Protein AF-M7NAQ9-F1 (afdb_monomer_lite)

Radius of gyration: 18.7 Å; chains: 1; bounding box: 42×36×53 Å

Foldseek 3Di:
DFVLVVLLVVLCVLCVVLLVVVPFDQDPVQQWRWHADPFAIKIWHWDWDDGQQKIWIKIKTFAAGLQLLVLLVVLDDDDCPDPSNPDTLWIAIPCLVVVRRPDIQMDRDDVSSVVVSVVVSVCCVPPVVVVRVQPSDLVSSLCQLVVCLLDDRSRDDDNLSSLSSNLSSCLVVVPPCSVVSLVSSLVSCVVVVPDPSSSVSSVVSVVVSVPDDDD

Structure (mmCIF, N/CA/C/O backbone):
data_AF-M7NAQ9-F1
#
_entry.id   AF-M7NAQ9-F1
#
loop_
_atom_site.group_PDB
_atom_site.id
_atom_site.type_symbol
_atom_site.label_atom_id
_atom_site.label_alt_id
_atom_site.label_comp_id
_atom_site.label_asym_id
_atom_site.label_entity_id
_atom_site.label_seq_id
_atom_site.pdbx_PDB_ins_code
_atom_site.Cartn_x
_atom_site.Cartn_y
_atom_site.Cartn_z
_atom_site.occupancy
_atom_site.B_iso_or_equiv
_atom_site.auth_seq_id
_atom_site.auth_comp_id
_atom_site.auth_asym_id
_atom_site.auth_atom_id
_atom_site.pdbx_PDB_model_num
ATOM 1 N N . MET A 1 1 ? -3.178 14.625 30.929 1.00 50.16 1 MET A N 1
ATOM 2 C CA . MET A 1 1 ? -2.911 13.413 30.118 1.00 50.16 1 MET A CA 1
ATOM 3 C C . MET A 1 1 ? -3.651 13.590 28.792 1.00 50.16 1 MET A C 1
ATOM 5 O O . MET A 1 1 ? -4.755 14.106 28.831 1.00 50.16 1 MET A O 1
ATOM 9 N N . ASN A 1 2 ? -3.027 13.338 27.637 1.00 63.28 2 ASN A N 1
ATOM 10 C CA . ASN A 1 2 ? -3.534 13.795 26.330 1.00 63.28 2 ASN A CA 1
ATOM 11 C C . ASN A 1 2 ? -4.748 12.945 25.888 1.00 63.28 2 ASN A C 1
ATOM 13 O O . ASN A 1 2 ? -4.545 11.783 25.557 1.00 63.28 2 ASN A O 1
ATOM 17 N N . GLU A 1 3 ? -5.973 13.483 25.915 1.00 59.59 3 GLU A N 1
ATOM 18 C CA . GLU A 1 3 ? -7.244 12.775 25.611 1.00 59.59 3 GLU A CA 1
ATOM 19 C C . GLU A 1 3 ? -7.217 12.016 24.274 1.00 59.59 3 GLU A C 1
ATOM 21 O O . GLU A 1 3 ? -7.699 10.890 24.198 1.00 59.59 3 GLU A O 1
ATOM 26 N N . ILE A 1 4 ? -6.512 12.547 23.270 1.00 64.25 4 ILE A N 1
ATOM 27 C CA . ILE A 1 4 ? -6.277 11.877 21.979 1.00 64.25 4 ILE A CA 1
ATOM 28 C C . ILE A 1 4 ? -5.626 10.496 22.160 1.00 64.25 4 ILE A C 1
ATOM 30 O O . ILE A 1 4 ? -5.968 9.543 21.471 1.00 64.25 4 ILE A O 1
ATOM 34 N N . ARG A 1 5 ? -4.702 10.350 23.120 1.00 73.25 5 ARG A N 1
ATOM 35 C CA . ARG A 1 5 ? -4.062 9.055 23.412 1.00 73.25 5 ARG A CA 1
ATOM 36 C C . ARG A 1 5 ? -5.008 8.077 24.105 1.00 73.25 5 ARG A C 1
ATOM 38 O O . ARG A 1 5 ? -4.775 6.878 24.019 1.00 73.25 5 ARG A O 1
ATOM 45 N N . ILE A 1 6 ? -6.027 8.571 24.810 1.00 74.50 6 ILE A N 1
ATOM 46 C CA . ILE A 1 6 ? -7.024 7.729 25.482 1.00 74.50 6 ILE A CA 1
ATOM 47 C C . ILE A 1 6 ? -7.992 7.170 24.439 1.00 74.50 6 ILE A C 1
ATOM 49 O O . ILE A 1 6 ? -8.165 5.958 24.389 1.00 74.50 6 ILE A O 1
ATOM 53 N N . GLN A 1 7 ? -8.524 8.018 23.557 1.00 79.00 7 GLN A N 1
ATOM 54 C CA . GLN A 1 7 ? -9.414 7.587 22.471 1.00 79.00 7 GLN A CA 1
ATOM 55 C C . GLN A 1 7 ? -8.694 6.719 21.435 1.00 79.00 7 GLN A C 1
ATOM 57 O O . GLN A 1 7 ? -9.229 5.702 21.002 1.00 79.00 7 GLN A O 1
ATOM 62 N N . GLU A 1 8 ? -7.439 7.038 21.102 1.00 86.56 8 GLU A N 1
ATOM 63 C CA . GLU A 1 8 ? -6.611 6.157 20.273 1.00 86.56 8 GLU A CA 1
ATOM 64 C C . GLU A 1 8 ? -6.436 4.784 20.936 1.00 86.56 8 GLU A C 1
ATOM 66 O O . GLU A 1 8 ? -6.600 3.760 20.279 1.00 86.56 8 GLU A O 1
ATOM 71 N N . LYS A 1 9 ? -6.161 4.736 22.244 1.00 88.81 9 LYS A N 1
ATOM 72 C CA . LYS A 1 9 ? -6.066 3.467 22.970 1.00 88.81 9 LYS A CA 1
ATOM 73 C C . LYS A 1 9 ? -7.396 2.702 22.949 1.00 88.81 9 LYS A C 1
ATOM 75 O O . LYS A 1 9 ? -7.383 1.522 22.625 1.00 88.81 9 LYS A O 1
ATOM 80 N N . GLN A 1 10 ? -8.519 3.367 23.229 1.00 90.25 10 GLN A N 1
ATOM 81 C CA . GLN A 1 10 ? -9.859 2.766 23.180 1.00 90.25 10 GLN A CA 1
ATOM 82 C C . GLN A 1 10 ? -10.160 2.161 21.799 1.00 90.25 10 GLN A C 1
ATOM 84 O O . GLN A 1 10 ? -10.648 1.038 21.725 1.00 90.25 10 GLN A O 1
ATOM 89 N N . LEU A 1 11 ? -9.808 2.859 20.712 1.00 93.12 11 LEU A N 1
ATOM 90 C CA . LEU A 1 11 ? -9.936 2.357 19.341 1.00 93.12 11 LEU A CA 1
ATOM 91 C C . LEU A 1 11 ? -9.160 1.046 19.138 1.00 93.12 11 LEU A C 1
ATOM 93 O O . LEU A 1 11 ? -9.700 0.076 18.608 1.00 93.12 11 LEU A O 1
ATOM 97 N N . TYR A 1 12 ? -7.888 1.010 19.546 1.00 94.31 12 TYR A N 1
ATOM 98 C CA . TYR A 1 12 ? -7.060 -0.190 19.407 1.00 94.31 12 TYR A CA 1
ATOM 99 C C . TYR A 1 12 ? -7.550 -1.339 20.289 1.00 94.31 12 TYR A C 1
ATOM 101 O O . TYR A 1 12 ? -7.617 -2.467 19.805 1.00 94.31 12 TYR A O 1
ATOM 109 N N . ASP A 1 13 ? -7.909 -1.057 21.542 1.00 94.31 13 ASP A N 1
ATOM 110 C CA . ASP A 1 13 ? -8.415 -2.052 22.490 1.00 94.31 13 ASP A CA 1
ATOM 111 C C . ASP A 1 13 ? -9.726 -2.675 21.980 1.00 94.31 13 ASP A C 1
ATOM 113 O O . ASP A 1 13 ? -9.900 -3.889 22.073 1.00 94.31 13 ASP A O 1
ATOM 117 N N . HIS A 1 14 ? -10.610 -1.871 21.377 1.00 95.94 14 HIS A N 1
ATOM 118 C CA . HIS A 1 14 ? -11.874 -2.344 20.810 1.00 95.94 14 HIS A CA 1
ATOM 119 C C . HIS A 1 14 ? -11.670 -3.242 19.589 1.00 95.94 14 HIS A C 1
ATOM 121 O O . HIS A 1 14 ? -12.306 -4.280 19.479 1.00 95.94 14 HIS A O 1
ATOM 127 N N . LEU A 1 15 ? -10.769 -2.868 18.677 1.00 96.94 15 LEU A N 1
ATOM 128 C CA . LEU A 1 15 ? -10.558 -3.606 17.427 1.00 96.94 15 LEU A CA 1
ATOM 129 C C . LEU A 1 15 ? -9.645 -4.833 17.594 1.00 96.94 15 LEU A C 1
ATOM 131 O O . LEU A 1 15 ? -9.624 -5.719 16.735 1.00 96.94 15 LEU A O 1
ATOM 135 N N . LEU A 1 16 ? -8.867 -4.901 18.678 1.00 97.12 16 LEU A N 1
ATOM 136 C CA . LEU A 1 16 ? -7.899 -5.970 18.920 1.00 97.12 16 LEU A CA 1
ATOM 137 C C . LEU A 1 16 ? -8.502 -7.387 18.872 1.00 97.12 16 LEU A C 1
ATOM 139 O O . LEU A 1 16 ? -7.863 -8.234 18.239 1.00 97.12 16 LEU A O 1
ATOM 143 N N . PRO A 1 17 ? -9.672 -7.686 19.474 1.00 97.94 17 PRO A N 1
ATOM 144 C CA . PRO A 1 17 ? -10.279 -9.013 19.409 1.00 97.94 17 PRO A CA 1
ATOM 145 C C . PRO A 1 17 ? -10.522 -9.476 17.969 1.00 97.94 17 PRO A C 1
ATOM 147 O O . PRO A 1 17 ? -10.033 -10.542 17.596 1.00 97.94 17 PRO A O 1
ATOM 150 N N . LEU A 1 18 ? -11.152 -8.637 17.135 1.00 98.00 18 LEU A N 1
ATOM 151 C CA . LEU A 1 18 ? -11.404 -8.944 15.724 1.00 98.00 18 LEU A CA 1
ATOM 152 C C . LEU A 1 18 ? -10.098 -9.239 14.979 1.00 98.00 18 LEU A C 1
ATOM 154 O O . LEU A 1 18 ? -9.951 -10.259 14.307 1.00 98.00 18 LEU A O 1
ATOM 158 N N . PHE A 1 19 ? -9.114 -8.345 15.081 1.00 97.94 19 PHE A N 1
ATOM 159 C CA . PHE A 1 19 ? -7.847 -8.531 14.375 1.00 97.94 19 PHE A CA 1
ATOM 160 C C . PHE A 1 19 ? -7.097 -9.782 14.853 1.00 97.94 19 PHE A C 1
ATOM 162 O O . PHE A 1 19 ? -6.522 -10.496 14.025 1.00 97.94 19 PHE A O 1
ATOM 169 N N . SER A 1 20 ? -7.146 -10.077 16.153 1.00 97.50 20 SER A N 1
ATOM 170 C CA . SER A 1 20 ? -6.517 -11.259 16.749 1.00 97.50 20 SER A CA 1
ATOM 171 C C . SER A 1 20 ? -7.169 -12.555 16.273 1.00 97.50 20 SER A C 1
ATOM 173 O O . SER A 1 20 ? -6.451 -13.487 15.912 1.00 97.50 20 SER A O 1
ATOM 175 N N . GLU A 1 21 ? -8.502 -12.598 16.177 1.00 97.69 21 GLU A N 1
ATOM 176 C CA . GLU A 1 21 ? -9.251 -13.734 15.619 1.00 97.69 21 GLU A CA 1
ATOM 177 C C . GLU A 1 21 ? -8.818 -14.043 14.176 1.00 97.69 21 GLU A C 1
ATOM 179 O O . GLU A 1 21 ? -8.640 -15.198 13.788 1.00 97.69 21 GLU A O 1
ATOM 184 N N . HIS A 1 22 ? -8.515 -13.004 13.395 1.00 97.25 22 HIS A N 1
ATOM 185 C CA . HIS A 1 22 ? -7.987 -13.139 12.036 1.00 97.25 22 HIS A CA 1
ATOM 186 C C . HIS A 1 22 ? -6.454 -13.312 11.964 1.00 97.25 22 HIS A C 1
ATOM 188 O O . HIS A 1 22 ? -5.874 -13.327 10.866 1.00 97.25 22 HIS A O 1
ATOM 194 N N . GLY A 1 23 ? -5.771 -13.484 13.099 1.00 96.88 23 GLY A N 1
ATOM 195 C CA . GLY A 1 23 ? -4.335 -13.761 13.195 1.00 96.88 23 GLY A CA 1
ATOM 196 C C . GLY A 1 23 ? -3.425 -12.549 12.975 1.00 96.88 23 GLY A C 1
ATOM 197 O O . GLY A 1 23 ? -2.281 -12.716 12.547 1.00 96.88 23 GLY A O 1
ATOM 198 N N . TYR A 1 24 ? -3.925 -11.334 13.197 1.00 97.69 24 TYR A N 1
ATOM 199 C CA . TYR A 1 24 ? -3.122 -10.112 13.223 1.00 97.69 24 TYR A CA 1
ATOM 200 C C . TYR A 1 24 ? -2.711 -9.791 14.660 1.00 97.69 24 TYR A C 1
ATOM 202 O O . TYR A 1 24 ? -3.513 -9.883 15.581 1.00 97.69 24 TYR A O 1
ATOM 210 N N . ALA A 1 25 ? -1.470 -9.348 14.839 1.00 97.31 25 ALA A N 1
ATOM 211 C CA . ALA A 1 25 ? -0.955 -8.866 16.114 1.00 97.31 25 ALA A CA 1
ATOM 212 C C . ALA A 1 25 ? -0.793 -7.344 16.080 1.00 97.31 25 ALA A C 1
ATOM 214 O O . ALA A 1 25 ? -0.295 -6.788 15.095 1.00 97.31 25 ALA A O 1
ATOM 215 N N . LEU A 1 26 ? -1.166 -6.667 17.166 1.00 96.06 26 LEU A N 1
ATOM 216 C CA . LEU A 1 26 ? -0.915 -5.237 17.321 1.00 96.06 26 LEU A CA 1
ATOM 217 C C . LEU A 1 26 ? 0.593 -4.964 17.432 1.00 96.06 26 LEU A C 1
ATOM 219 O O . LEU A 1 26 ? 1.308 -5.622 18.183 1.00 96.06 26 LEU A O 1
ATOM 223 N N . GLN A 1 27 ? 1.068 -3.974 16.682 1.00 93.88 27 GLN A N 1
ATOM 224 C CA . GLN A 1 27 ? 2.428 -3.446 16.688 1.00 93.88 27 GLN A CA 1
ATOM 225 C C . GLN A 1 27 ? 2.387 -2.016 17.249 1.00 93.88 27 GLN A C 1
ATOM 227 O O . GLN A 1 27 ? 2.146 -1.073 16.489 1.00 93.88 27 GLN A O 1
ATOM 232 N N . PRO A 1 28 ? 2.603 -1.814 18.564 1.00 87.06 28 PRO A N 1
ATOM 233 C CA . PRO A 1 28 ? 2.379 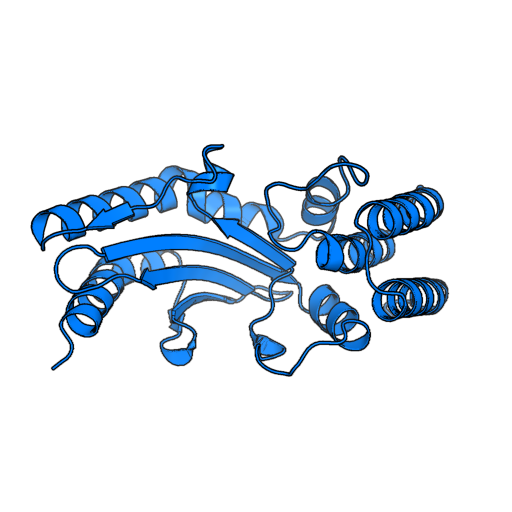-0.516 19.206 1.00 87.06 28 PRO A CA 1
ATOM 234 C C . PRO A 1 28 ? 3.250 0.612 18.641 1.00 87.06 28 PRO A C 1
ATOM 236 O O . PRO A 1 28 ? 2.782 1.734 18.471 1.00 87.06 28 PRO A O 1
ATOM 239 N N . HIS A 1 29 ? 4.506 0.313 18.296 1.00 86.06 29 HIS A N 1
ATOM 240 C CA . HIS A 1 29 ? 5.452 1.310 17.784 1.00 86.06 29 HIS A CA 1
ATOM 241 C C . HIS A 1 29 ? 5.062 1.865 16.413 1.00 86.06 29 HIS A C 1
ATOM 243 O O . HIS A 1 29 ? 5.298 3.037 16.131 1.00 86.06 29 HIS A O 1
ATOM 249 N N . THR A 1 30 ? 4.465 1.027 15.566 1.00 86.62 30 THR A N 1
ATOM 250 C CA . THR A 1 30 ? 4.093 1.385 14.191 1.00 86.62 30 THR A CA 1
ATOM 251 C C . THR A 1 30 ? 2.601 1.637 14.037 1.00 86.62 30 THR A C 1
ATOM 253 O O . THR A 1 30 ? 2.177 2.035 12.953 1.00 86.62 30 THR A O 1
ATOM 256 N N . LYS A 1 31 ? 1.826 1.447 15.117 1.00 90.62 31 LYS A N 1
ATOM 257 C CA . LYS A 1 31 ? 0.373 1.641 15.168 1.00 90.62 31 LYS A CA 1
ATOM 258 C C . LYS A 1 31 ? -0.357 0.783 14.127 1.00 90.62 31 LYS A C 1
ATOM 260 O O . LYS A 1 31 ? -1.214 1.246 13.384 1.00 90.62 31 LYS A O 1
ATOM 265 N N . GLN A 1 32 ? 0.044 -0.483 14.013 1.00 94.12 32 GLN A N 1
ATOM 266 C CA . GLN A 1 32 ? -0.463 -1.396 12.986 1.00 94.12 32 GLN A CA 1
ATOM 267 C C . GLN A 1 32 ? -0.957 -2.701 13.588 1.00 94.12 32 GLN A C 1
ATOM 269 O O . GLN A 1 32 ? -0.257 -3.315 14.383 1.00 94.12 32 GLN A O 1
ATOM 274 N N . PHE A 1 33 ? -2.091 -3.201 13.112 1.00 97.38 33 PHE A N 1
ATOM 275 C CA . PHE A 1 33 ? -2.385 -4.627 13.192 1.00 97.38 33 PHE A CA 1
ATOM 276 C C . PHE A 1 33 ? -1.655 -5.320 12.050 1.00 97.38 33 PHE A C 1
ATOM 278 O O . PHE A 1 33 ? -1.936 -5.035 10.886 1.00 97.38 33 PHE A O 1
ATOM 285 N N . ARG A 1 34 ? -0.703 -6.206 12.354 1.00 96.38 34 ARG A N 1
ATOM 286 C CA . ARG A 1 34 ? 0.172 -6.848 11.365 1.00 96.38 34 ARG A CA 1
ATOM 287 C C . ARG A 1 34 ? 0.035 -8.365 11.407 1.00 96.38 34 ARG A C 1
ATOM 289 O O . ARG A 1 34 ? 0.085 -8.971 12.472 1.00 96.38 34 ARG A O 1
ATOM 296 N N . LYS A 1 35 ? -0.065 -8.978 10.231 1.00 96.38 35 LYS A N 1
ATOM 297 C CA . LYS A 1 35 ? -0.011 -10.429 10.032 1.00 96.38 35 LYS A CA 1
ATOM 298 C C . LYS A 1 35 ? 1.144 -10.758 9.100 1.00 96.38 35 LYS A C 1
ATOM 300 O O . LYS A 1 35 ? 1.204 -10.247 7.978 1.00 96.38 35 LYS A O 1
ATOM 305 N N . GLN A 1 36 ? 2.065 -11.592 9.573 1.00 94.75 36 GLN A N 1
ATOM 306 C CA . GLN A 1 36 ? 3.188 -12.051 8.762 1.00 94.75 36 GLN A CA 1
ATOM 307 C C . GLN A 1 36 ? 2.700 -12.954 7.628 1.00 94.75 36 GLN A C 1
ATOM 309 O O . GLN A 1 36 ? 1.680 -13.638 7.731 1.00 94.75 36 GLN A O 1
ATOM 314 N N . SER A 1 37 ? 3.433 -12.939 6.525 1.00 90.94 37 SER A N 1
ATOM 315 C CA . SER A 1 37 ? 3.211 -13.797 5.368 1.00 90.94 37 SER A CA 1
ATOM 316 C C . SER A 1 37 ? 4.546 -14.375 4.906 1.00 90.94 37 SER A C 1
ATOM 318 O O . SER A 1 37 ? 5.604 -13.934 5.339 1.00 90.94 37 SER A O 1
ATOM 320 N N . ARG A 1 38 ? 4.515 -15.345 3.989 1.00 89.06 38 ARG A N 1
ATOM 321 C CA . ARG A 1 38 ? 5.741 -15.980 3.484 1.00 89.06 38 ARG A CA 1
ATOM 322 C C . ARG A 1 38 ? 6.727 -14.996 2.832 1.00 89.06 38 ARG A C 1
ATOM 324 O O . ARG A 1 38 ? 7.919 -15.260 2.848 1.00 89.06 38 ARG A O 1
ATOM 331 N N . ASN A 1 39 ? 6.231 -13.903 2.248 1.00 89.56 39 ASN A N 1
ATOM 332 C CA . ASN A 1 39 ? 7.022 -12.986 1.419 1.00 89.56 39 ASN A CA 1
ATOM 333 C C . ASN A 1 39 ? 6.957 -11.527 1.917 1.00 89.56 39 ASN A C 1
ATOM 335 O O . ASN A 1 39 ? 7.071 -10.609 1.105 1.00 89.56 39 ASN A O 1
ATOM 339 N N . GLY A 1 40 ? 6.679 -11.309 3.204 1.00 93.69 40 GLY A N 1
ATOM 340 C CA . GLY A 1 40 ? 6.493 -9.983 3.802 1.00 93.69 40 GLY A CA 1
ATOM 341 C C . GLY A 1 40 ? 5.351 -9.982 4.803 1.00 93.69 40 GLY A C 1
ATOM 342 O O . GLY A 1 40 ? 5.124 -10.970 5.497 1.00 93.69 40 GLY A O 1
ATOM 343 N N . PHE A 1 41 ? 4.550 -8.921 4.844 1.00 95.19 41 PHE A N 1
ATOM 344 C CA . PHE A 1 41 ? 3.421 -8.833 5.772 1.00 95.19 41 PHE A CA 1
ATOM 345 C C . PHE A 1 41 ? 2.201 -8.138 5.174 1.00 95.19 41 PHE A C 1
ATOM 347 O O . PHE A 1 41 ? 2.257 -7.461 4.147 1.00 95.19 41 PHE A O 1
ATOM 354 N N . ARG A 1 42 ? 1.082 -8.273 5.878 1.00 95.62 42 ARG A N 1
ATOM 355 C CA . ARG A 1 42 ? -0.149 -7.509 5.676 1.00 95.62 42 ARG A CA 1
ATOM 356 C C . ARG A 1 42 ? -0.399 -6.676 6.915 1.00 95.62 42 ARG A C 1
ATOM 358 O O . ARG A 1 42 ? -0.153 -7.157 8.022 1.00 95.62 42 ARG A O 1
ATOM 365 N N . ALA A 1 43 ? -0.881 -5.455 6.742 1.00 96.06 43 ALA A N 1
ATOM 366 C CA . ALA A 1 43 ? -1.164 -4.596 7.875 1.00 96.06 43 ALA A CA 1
ATOM 367 C C . ALA A 1 43 ? -2.375 -3.692 7.658 1.00 96.06 43 ALA A C 1
ATOM 369 O O . ALA A 1 43 ? -2.595 -3.183 6.556 1.00 96.06 43 ALA A O 1
ATOM 370 N N . ALA A 1 44 ? -3.112 -3.464 8.741 1.00 96.81 44 ALA A N 1
ATOM 371 C CA . ALA A 1 44 ? -4.065 -2.375 8.878 1.00 96.81 44 ALA A CA 1
ATOM 372 C C . ALA A 1 44 ? -3.454 -1.307 9.795 1.00 96.81 44 ALA A C 1
ATOM 374 O O . ALA A 1 44 ? -3.071 -1.603 10.926 1.00 96.81 44 ALA A O 1
ATOM 375 N N . LEU A 1 45 ? -3.330 -0.084 9.286 1.00 94.44 45 LEU A N 1
ATOM 376 C CA . LEU A 1 45 ? -2.865 1.095 10.014 1.00 94.44 45 LEU A CA 1
ATOM 377 C C . LEU A 1 45 ? -4.074 1.969 10.338 1.00 94.44 45 LEU A C 1
ATOM 379 O O . LEU A 1 45 ? -4.826 2.316 9.427 1.00 94.44 45 LEU A O 1
ATOM 383 N N . LEU A 1 46 ? -4.214 2.357 11.603 1.00 92.88 46 LEU A N 1
ATOM 384 C CA . LEU A 1 46 ? -5.191 3.350 12.039 1.00 92.88 46 LEU A CA 1
ATOM 385 C C . LEU A 1 46 ? -4.442 4.620 12.434 1.00 92.88 46 LEU A C 1
ATOM 387 O O . LEU A 1 46 ? -3.677 4.639 13.398 1.00 92.88 46 LEU A O 1
ATOM 391 N N . SER A 1 47 ? -4.636 5.678 11.653 1.00 90.19 47 SER A N 1
ATOM 392 C CA . SER A 1 47 ? -4.071 6.993 11.954 1.00 90.19 47 SER A CA 1
ATOM 393 C C . SER A 1 47 ? -5.135 7.856 12.610 1.00 90.19 47 SER A C 1
ATOM 395 O O . SER A 1 47 ? -6.148 8.148 11.980 1.00 90.19 47 SER A O 1
ATOM 397 N N . VAL A 1 48 ? -4.887 8.280 13.848 1.00 91.06 48 VAL A N 1
ATOM 398 C CA . VAL A 1 48 ? -5.719 9.260 14.553 1.00 91.06 48 VAL A CA 1
ATOM 399 C C . VAL A 1 48 ? -5.043 10.627 14.474 1.00 91.06 48 VAL A C 1
ATOM 401 O O . VAL A 1 48 ? -3.849 10.764 14.750 1.00 91.06 48 VAL A O 1
ATOM 404 N N . SER A 1 49 ? -5.796 11.640 14.063 1.00 90.44 49 SER A N 1
ATOM 405 C CA . SER A 1 49 ? -5.351 13.036 13.968 1.00 90.44 49 SER A CA 1
ATOM 406 C C . SER A 1 49 ? -6.480 13.977 14.383 1.00 90.44 49 SER A C 1
ATOM 408 O O . SER A 1 49 ? -7.623 13.543 14.445 1.00 90.44 49 SER A O 1
ATOM 410 N N . GLY A 1 50 ? -6.180 15.244 14.658 1.00 88.31 50 GLY A N 1
ATOM 411 C CA . GLY A 1 50 ? -7.172 16.230 15.102 1.00 88.31 50 GLY A CA 1
ATOM 412 C C . GLY A 1 50 ? -6.870 16.762 16.498 1.00 88.31 50 GLY A C 1
ATOM 413 O O . GLY A 1 50 ? -5.717 16.724 16.942 1.00 88.31 50 GLY A O 1
ATOM 414 N N . ASP A 1 51 ? -7.900 17.270 17.165 1.00 84.12 51 ASP A N 1
ATOM 415 C CA . ASP A 1 51 ? -7.813 17.849 18.502 1.00 84.12 51 ASP A CA 1
ATOM 416 C C . ASP A 1 51 ? -8.795 17.178 19.484 1.00 84.12 51 ASP A C 1
ATOM 418 O O . ASP A 1 51 ? -9.119 15.997 19.352 1.00 84.12 51 ASP A O 1
ATOM 422 N N . ARG A 1 52 ? -9.172 17.888 20.552 1.00 75.62 52 ARG A N 1
ATOM 423 C CA . ARG A 1 52 ? -10.081 17.377 21.588 1.00 75.62 52 ARG A CA 1
ATOM 424 C C . ARG A 1 52 ? -11.552 17.431 21.183 1.00 75.62 52 ARG A C 1
ATOM 426 O O . ARG A 1 52 ? -12.340 16.681 21.740 1.00 75.62 52 ARG A O 1
ATOM 433 N N . GLN A 1 53 ? -11.919 18.342 20.290 1.00 83.50 53 GLN A N 1
ATOM 434 C CA . GLN A 1 53 ? -13.300 18.539 19.857 1.00 83.50 53 GLN A CA 1
ATOM 435 C C . GLN A 1 53 ? -13.621 17.670 18.651 1.00 83.50 53 GLN A C 1
ATOM 437 O O . GLN A 1 53 ? -14.734 17.165 18.535 1.00 83.50 53 GLN A O 1
ATOM 442 N N . GLU A 1 54 ? -12.648 17.494 17.758 1.00 89.06 54 GLU A N 1
ATOM 443 C CA . GLU A 1 54 ? -12.840 16.716 16.546 1.00 89.06 54 GLU A CA 1
ATOM 444 C C . GLU A 1 54 ? -11.588 15.913 16.194 1.00 89.06 54 GLU A C 1
ATOM 446 O O . GLU A 1 54 ? -10.494 16.447 15.983 1.00 89.06 54 GLU A O 1
ATOM 451 N N . GLN A 1 55 ? -11.772 14.600 16.094 1.00 90.94 55 GLN A N 1
ATOM 452 C CA . GLN A 1 55 ? -10.759 13.664 15.642 1.00 90.94 55 GLN A CA 1
ATOM 453 C C . GLN A 1 55 ? -11.137 13.066 14.304 1.00 90.94 55 GLN A C 1
ATOM 455 O O . GLN A 1 55 ? -12.295 12.810 13.992 1.00 90.94 55 GLN A O 1
ATOM 460 N N . THR A 1 56 ? -10.111 12.806 13.512 1.00 92.75 56 THR A N 1
ATOM 461 C CA . THR A 1 56 ? -10.194 12.118 12.238 1.00 92.75 56 THR A CA 1
ATOM 462 C C . THR A 1 56 ? -9.429 10.806 12.332 1.00 92.75 56 THR A C 1
ATOM 464 O O . THR A 1 56 ? -8.227 10.808 12.624 1.00 92.75 56 THR A O 1
ATOM 467 N N . ILE A 1 57 ? -10.113 9.703 12.031 1.00 93.69 57 ILE A N 1
ATOM 468 C CA . ILE A 1 57 ? -9.544 8.357 11.965 1.00 93.69 57 ILE A CA 1
ATOM 469 C C . ILE A 1 57 ? -9.460 7.928 10.493 1.00 93.69 57 ILE A C 1
ATOM 471 O O . ILE A 1 57 ? -10.457 7.932 9.763 1.00 93.69 57 ILE A O 1
ATOM 475 N N . ASP A 1 58 ? -8.260 7.549 10.050 1.00 92.88 58 ASP A N 1
ATOM 476 C CA . ASP A 1 58 ? -8.002 6.969 8.726 1.00 92.88 58 ASP A CA 1
ATOM 477 C C . ASP A 1 58 ? -7.557 5.509 8.877 1.00 92.88 58 ASP A C 1
ATOM 479 O O . ASP A 1 58 ? -6.530 5.219 9.496 1.00 92.88 58 ASP A O 1
ATOM 483 N N . LEU A 1 59 ? -8.341 4.596 8.298 1.00 95.00 59 LEU A N 1
ATOM 484 C CA . LEU A 1 59 ? -7.978 3.194 8.136 1.00 95.00 59 LEU A CA 1
ATOM 485 C C . LEU A 1 59 ? -7.267 3.008 6.796 1.00 95.00 59 LEU A C 1
ATOM 487 O O . LEU A 1 59 ? -7.864 3.188 5.734 1.00 95.00 59 LEU A O 1
ATOM 491 N N . SER A 1 60 ? -6.027 2.535 6.835 1.00 94.75 60 SER A N 1
ATOM 492 C CA . SER A 1 60 ? -5.257 2.177 5.648 1.00 94.75 60 SER A CA 1
ATOM 493 C C . SER A 1 60 ? -4.876 0.701 5.653 1.00 94.75 60 SER A C 1
ATOM 495 O O . SER A 1 60 ? -4.284 0.198 6.604 1.00 94.75 60 SER A O 1
ATOM 497 N N . LEU A 1 61 ? -5.186 0.008 4.556 1.00 95.44 61 LEU A N 1
ATOM 498 C CA . LEU A 1 61 ? -4.812 -1.387 4.342 1.00 95.44 61 LEU A CA 1
ATOM 499 C C . LEU A 1 61 ? -3.563 -1.457 3.476 1.00 95.44 61 LEU A C 1
ATOM 501 O O . LEU A 1 61 ? -3.470 -0.799 2.434 1.00 95.44 61 LEU A O 1
ATOM 505 N N . SER A 1 62 ? -2.606 -2.274 3.896 1.00 94.44 62 SER A N 1
ATOM 506 C CA . SER A 1 62 ? -1.301 -2.351 3.260 1.00 94.44 62 SER A CA 1
ATOM 507 C C . SER A 1 62 ? -0.764 -3.770 3.161 1.00 94.44 62 SER A C 1
ATOM 509 O O . SER A 1 62 ? -1.047 -4.639 3.987 1.00 94.44 62 SER A O 1
ATOM 511 N N . ILE A 1 63 ? 0.020 -3.994 2.111 1.00 94.50 63 ILE A N 1
ATOM 512 C CA . ILE A 1 63 ? 0.688 -5.259 1.818 1.00 94.50 63 ILE A CA 1
ATOM 513 C C . ILE A 1 63 ? 2.140 -4.943 1.499 1.00 94.50 63 ILE A C 1
ATOM 515 O O . ILE A 1 63 ? 2.425 -4.054 0.692 1.00 94.50 63 ILE A O 1
ATOM 519 N N . ARG A 1 64 ? 3.053 -5.694 2.100 1.00 94.25 64 ARG A N 1
ATOM 520 C CA . ARG A 1 64 ? 4.480 -5.659 1.815 1.00 94.25 64 ARG A CA 1
ATOM 521 C C . ARG A 1 64 ? 4.900 -6.944 1.119 1.00 94.25 64 ARG A C 1
ATOM 523 O O . ARG A 1 64 ? 4.572 -8.031 1.583 1.00 94.25 64 ARG A O 1
ATOM 530 N N . MET A 1 65 ? 5.664 -6.779 0.044 1.00 94.69 65 MET A N 1
ATOM 531 C CA . MET A 1 65 ? 6.477 -7.827 -0.558 1.00 94.69 65 MET A CA 1
ATOM 532 C C . MET A 1 65 ? 7.946 -7.498 -0.303 1.00 94.69 65 MET A C 1
ATOM 534 O O . MET A 1 65 ? 8.445 -6.520 -0.860 1.00 94.69 65 MET A O 1
ATOM 538 N N . ASP A 1 66 ? 8.629 -8.298 0.515 1.00 93.69 66 ASP A N 1
ATOM 539 C CA . ASP A 1 66 ? 9.991 -8.005 0.987 1.00 93.69 66 ASP A CA 1
ATOM 540 C C . ASP A 1 66 ? 10.954 -7.783 -0.174 1.00 93.69 66 ASP A C 1
ATOM 542 O O . ASP A 1 66 ? 11.531 -6.706 -0.292 1.00 93.69 66 ASP A O 1
ATOM 546 N N . VAL A 1 67 ? 10.997 -8.725 -1.121 1.00 93.12 67 VAL A N 1
ATOM 547 C CA . VAL A 1 67 ? 11.850 -8.628 -2.317 1.00 93.12 67 VAL A CA 1
ATOM 548 C C . VAL A 1 67 ? 11.597 -7.353 -3.130 1.00 93.12 67 VAL A C 1
ATOM 550 O O . VAL A 1 67 ? 12.511 -6.804 -3.739 1.00 93.12 67 VAL A O 1
ATOM 553 N N . VAL A 1 68 ? 10.358 -6.849 -3.152 1.00 94.69 68 VAL A N 1
ATOM 554 C CA . VAL A 1 68 ? 10.039 -5.610 -3.871 1.00 94.69 68 VAL A CA 1
ATOM 555 C C . VAL A 1 68 ? 10.555 -4.414 -3.086 1.00 94.69 68 VAL A C 1
ATOM 557 O O . VAL A 1 68 ? 11.224 -3.560 -3.660 1.00 94.69 68 VAL A O 1
ATOM 560 N N . GLU A 1 69 ? 10.256 -4.341 -1.791 1.00 93.56 69 GLU A N 1
ATOM 561 C CA . GLU A 1 69 ? 10.641 -3.199 -0.963 1.00 93.56 69 GLU A CA 1
ATOM 562 C C . GLU A 1 69 ? 12.156 -3.091 -0.767 1.00 93.56 69 GLU A C 1
ATOM 564 O O . GLU A 1 69 ? 12.691 -1.986 -0.846 1.00 93.56 69 GLU A O 1
ATOM 569 N N . GLU A 1 70 ? 12.859 -4.211 -0.605 1.00 92.50 70 GLU A N 1
ATOM 570 C CA . GLU A 1 70 ? 14.323 -4.262 -0.506 1.00 92.50 70 GLU A CA 1
ATOM 571 C C . GLU A 1 70 ? 15.008 -3.768 -1.784 1.00 92.50 70 GLU A C 1
ATOM 573 O O . GLU A 1 70 ? 15.984 -3.015 -1.728 1.00 92.50 70 GLU A O 1
ATOM 578 N N . LEU A 1 71 ? 14.479 -4.144 -2.953 1.00 94.00 71 LEU A N 1
ATOM 579 C CA . LEU A 1 71 ? 14.976 -3.642 -4.231 1.00 94.00 71 LEU A CA 1
ATOM 580 C C . LEU A 1 71 ? 14.662 -2.157 -4.400 1.00 94.00 71 LEU A C 1
ATOM 582 O O . LEU A 1 71 ? 15.535 -1.390 -4.787 1.00 94.00 71 LEU A O 1
ATOM 586 N N . VAL A 1 72 ? 13.437 -1.723 -4.096 1.00 92.88 72 VAL A N 1
ATOM 587 C CA . VAL A 1 72 ? 13.029 -0.313 -4.213 1.00 92.88 72 VAL A CA 1
ATOM 588 C C . VAL A 1 72 ? 13.893 0.593 -3.337 1.00 92.88 72 VAL A C 1
ATOM 590 O O . VAL A 1 72 ? 14.313 1.659 -3.795 1.00 92.88 72 VAL A O 1
ATOM 593 N N . TYR A 1 73 ? 14.168 0.176 -2.100 1.00 90.19 73 TYR A N 1
ATOM 594 C CA . TYR A 1 73 ? 14.896 0.969 -1.111 1.00 90.19 73 TYR A CA 1
ATOM 595 C C . TYR A 1 73 ? 16.298 1.375 -1.590 1.00 90.19 73 TYR A C 1
ATOM 597 O O . TYR A 1 73 ? 16.734 2.492 -1.330 1.00 90.19 73 TYR A O 1
ATOM 605 N N . GLN A 1 74 ? 16.964 0.532 -2.385 1.00 90.62 74 GLN A N 1
ATOM 606 C CA . GLN A 1 74 ? 18.294 0.817 -2.942 1.00 90.62 74 GLN A CA 1
ATOM 607 C C . GLN A 1 74 ? 18.309 1.970 -3.961 1.00 90.62 74 GLN A C 1
ATOM 609 O O . GLN A 1 74 ? 19.365 2.545 -4.227 1.00 90.62 74 GLN A O 1
ATOM 614 N N . PHE A 1 75 ? 17.159 2.315 -4.551 1.00 92.31 75 PHE A N 1
ATOM 615 C CA . PHE A 1 75 ? 17.072 3.323 -5.615 1.00 92.31 75 PHE A CA 1
ATOM 616 C C . PHE A 1 75 ? 16.225 4.546 -5.245 1.00 92.31 75 PHE A C 1
ATOM 618 O O . PHE A 1 75 ? 16.300 5.568 -5.935 1.00 92.31 75 PHE A O 1
ATOM 625 N N . LEU A 1 76 ? 15.431 4.491 -4.175 1.00 86.69 76 LEU A N 1
ATOM 626 C CA . LEU A 1 76 ? 14.725 5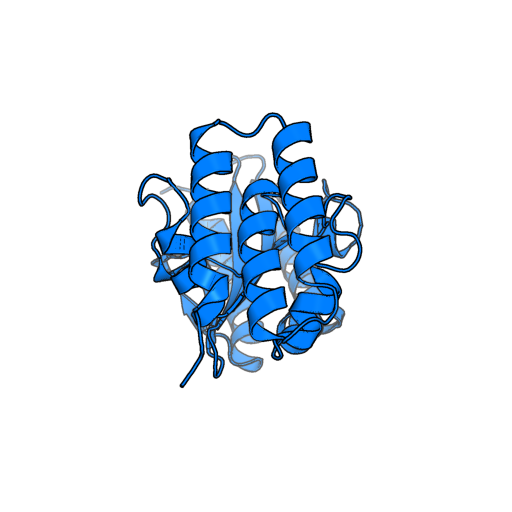.670 -3.681 1.00 86.69 76 LEU A CA 1
ATOM 627 C C . LEU A 1 76 ? 15.662 6.536 -2.835 1.00 86.69 76 LEU A C 1
ATOM 629 O O . LEU A 1 76 ? 16.184 6.112 -1.812 1.00 86.69 76 LEU A O 1
ATOM 633 N N . SER A 1 77 ? 15.847 7.788 -3.251 1.00 68.44 77 SER A N 1
ATOM 634 C CA . SER A 1 77 ? 16.522 8.798 -2.436 1.00 68.44 77 SER A CA 1
ATOM 635 C C . SER A 1 77 ? 15.499 9.423 -1.492 1.00 68.44 77 SER A C 1
ATOM 637 O O . SER A 1 77 ? 14.693 10.247 -1.917 1.00 68.44 77 SER A O 1
ATOM 639 N N . GLY A 1 78 ? 15.505 9.023 -0.225 1.00 59.22 78 GLY A N 1
ATOM 640 C CA . GLY A 1 78 ? 14.666 9.621 0.808 1.00 59.22 78 GLY A CA 1
ATOM 641 C C . GLY A 1 78 ? 15.369 9.598 2.163 1.00 59.22 78 GLY A C 1
ATOM 642 O O . GLY A 1 78 ? 16.185 8.707 2.401 1.00 59.22 78 GLY A O 1
ATOM 643 N N . PRO A 1 79 ? 15.093 10.567 3.054 1.00 49.28 79 PRO A N 1
ATOM 644 C CA . PRO A 1 79 ? 15.570 10.482 4.425 1.00 49.28 79 PRO A CA 1
ATOM 645 C C . PRO A 1 79 ? 15.020 9.198 5.078 1.00 49.28 79 PRO A C 1
ATOM 647 O O . PRO A 1 79 ? 13.889 8.813 4.767 1.00 49.28 79 PRO A O 1
ATOM 650 N N . PRO A 1 80 ? 15.749 8.573 6.020 1.00 52.53 80 PRO A N 1
ATOM 651 C CA . PRO A 1 80 ? 15.375 7.317 6.693 1.00 52.53 80 PRO A CA 1
ATOM 652 C C . PRO A 1 80 ? 14.128 7.421 7.599 1.00 52.53 80 PRO A C 1
ATOM 654 O O . PRO A 1 80 ? 13.930 6.603 8.490 1.00 52.53 80 PRO A O 1
ATOM 657 N N . ARG A 1 81 ? 13.266 8.430 7.393 1.00 46.91 81 ARG A N 1
ATOM 658 C CA . ARG A 1 81 ? 12.070 8.723 8.200 1.00 46.91 81 ARG A CA 1
ATOM 659 C C . ARG A 1 81 ? 11.064 7.573 8.249 1.00 46.91 81 ARG A C 1
ATOM 661 O O . ARG A 1 81 ? 10.261 7.536 9.171 1.00 46.91 81 ARG A O 1
ATOM 668 N N . PHE A 1 82 ? 11.120 6.650 7.293 1.00 53.72 82 PHE A N 1
ATOM 669 C CA . PHE A 1 82 ? 10.447 5.362 7.387 1.00 53.72 82 PHE A CA 1
ATOM 670 C C . PHE A 1 82 ? 11.509 4.277 7.450 1.00 53.72 82 PHE A C 1
ATOM 672 O O . PHE A 1 82 ? 12.384 4.219 6.582 1.00 53.72 82 PHE A O 1
ATOM 679 N N . SER A 1 83 ? 11.428 3.429 8.476 1.00 63.38 83 SER A N 1
ATOM 680 C CA . SER A 1 83 ? 12.290 2.261 8.562 1.00 63.38 83 SER A CA 1
ATOM 681 C C . SER A 1 83 ? 12.064 1.413 7.304 1.00 63.38 83 SER A C 1
ATOM 683 O O . SER A 1 83 ? 10.929 1.234 6.849 1.00 63.38 83 SER A O 1
ATOM 685 N N . MET A 1 84 ? 13.140 0.872 6.728 1.00 73.38 84 MET A N 1
ATOM 686 C CA . MET A 1 84 ? 13.035 -0.100 5.634 1.00 73.38 84 MET A CA 1
ATOM 687 C C . MET A 1 84 ? 12.091 -1.250 6.006 1.00 73.38 84 MET A C 1
ATOM 689 O O . MET A 1 84 ? 11.499 -1.845 5.117 1.00 73.38 84 MET A O 1
ATOM 693 N N . GLN A 1 85 ? 11.930 -1.548 7.298 1.00 76.62 85 GLN A N 1
ATOM 694 C CA . GLN A 1 85 ? 11.099 -2.626 7.834 1.00 76.62 85 GLN A CA 1
ATOM 695 C C . GLN A 1 85 ? 9.592 -2.325 7.774 1.00 76.62 85 GLN A C 1
ATOM 697 O O . GLN A 1 85 ? 8.798 -3.260 7.784 1.00 76.62 85 GLN A O 1
ATOM 702 N N . ASP A 1 86 ? 9.186 -1.057 7.652 1.00 82.69 86 ASP A N 1
ATOM 703 C CA . ASP A 1 86 ? 7.772 -0.649 7.653 1.00 82.69 86 ASP A CA 1
ATOM 704 C C . ASP A 1 86 ? 7.260 -0.178 6.288 1.00 82.69 86 ASP A C 1
ATOM 706 O O . ASP A 1 86 ? 6.078 0.138 6.137 1.00 82.69 86 ASP A O 1
ATOM 710 N N . SER A 1 87 ? 8.123 -0.136 5.269 1.00 87.75 87 SER A N 1
ATOM 711 C CA . SER A 1 87 ? 7.691 0.178 3.909 1.00 87.75 87 SER A CA 1
ATOM 712 C C . SER A 1 87 ? 6.731 -0.882 3.357 1.00 87.75 87 SER A C 1
ATOM 714 O O . SER A 1 87 ? 6.788 -2.066 3.700 1.00 87.75 87 SER A O 1
ATOM 716 N N . THR A 1 88 ? 5.816 -0.447 2.493 1.00 91.44 88 THR A N 1
ATOM 717 C CA . THR A 1 88 ? 4.746 -1.287 1.947 1.00 91.44 88 THR A CA 1
ATOM 718 C C . THR A 1 88 ? 4.684 -1.164 0.431 1.00 91.44 88 THR A C 1
ATOM 720 O O . THR A 1 88 ? 4.915 -0.100 -0.150 1.00 91.44 88 THR A O 1
ATOM 723 N N . THR A 1 89 ? 4.357 -2.279 -0.213 1.00 93.56 89 THR A N 1
ATOM 724 C CA . THR A 1 89 ? 4.262 -2.404 -1.670 1.00 93.56 89 THR A CA 1
ATOM 725 C C . THR A 1 89 ? 2.936 -1.886 -2.196 1.00 93.56 89 THR A C 1
ATOM 727 O O . THR A 1 89 ? 2.899 -1.259 -3.253 1.00 93.56 89 THR A O 1
ATOM 730 N N . ILE A 1 90 ? 1.855 -2.113 -1.452 1.00 92.56 90 ILE A N 1
ATOM 731 C CA . ILE A 1 90 ? 0.526 -1.547 -1.686 1.00 92.56 90 ILE A CA 1
ATOM 732 C C . ILE A 1 90 ? 0.084 -0.862 -0.398 1.00 92.56 90 ILE A C 1
ATOM 734 O O . ILE A 1 90 ? 0.267 -1.418 0.684 1.00 92.56 90 ILE A O 1
ATOM 738 N N . VAL A 1 91 ? -0.537 0.311 -0.523 1.00 91.50 91 VAL A N 1
ATOM 739 C CA . VAL A 1 91 ? -1.192 0.998 0.592 1.00 91.50 91 VAL A CA 1
ATOM 740 C C . VAL A 1 91 ? -2.384 1.805 0.078 1.00 91.50 91 VAL A C 1
ATOM 742 O O . VAL A 1 91 ? -2.237 2.691 -0.766 1.00 91.50 91 VAL A O 1
ATOM 745 N N . ALA A 1 92 ? -3.572 1.496 0.587 1.00 90.19 92 ALA A N 1
ATOM 746 C CA . ALA A 1 92 ? -4.815 2.144 0.191 1.00 90.19 92 ALA A CA 1
ATOM 747 C C . ALA A 1 92 ? -5.657 2.485 1.424 1.00 90.19 92 ALA A C 1
ATOM 749 O O . ALA A 1 92 ? -5.888 1.613 2.263 1.00 90.19 92 ALA A O 1
ATOM 750 N N . SER A 1 93 ? -6.136 3.730 1.520 1.00 92.12 93 SER A N 1
ATOM 751 C CA . SER A 1 93 ? -7.127 4.091 2.539 1.00 92.12 93 SER A CA 1
ATOM 752 C C . SER A 1 93 ? -8.467 3.433 2.268 1.00 92.12 93 SER A C 1
ATOM 754 O O . SER A 1 93 ? -8.834 3.158 1.121 1.00 92.12 93 SER A O 1
ATOM 756 N N . TYR A 1 94 ? -9.232 3.288 3.341 1.00 92.62 94 TYR A N 1
ATOM 757 C CA . TYR A 1 94 ? -10.650 2.978 3.337 1.00 92.62 94 TYR A CA 1
ATOM 758 C C . TYR A 1 94 ? -11.409 3.781 2.272 1.00 92.62 94 TYR A C 1
ATOM 760 O O . TYR A 1 94 ? -12.101 3.190 1.444 1.00 92.62 94 TYR A O 1
ATOM 768 N N . GLY A 1 95 ? -11.222 5.105 2.221 1.00 90.81 95 GLY A N 1
ATOM 769 C CA . GLY A 1 95 ? -11.887 5.954 1.233 1.00 90.81 95 GLY A CA 1
ATOM 770 C C . GLY A 1 95 ? -11.577 5.542 -0.212 1.00 90.81 95 GLY A C 1
ATOM 771 O O . GLY A 1 95 ? -12.473 5.288 -1.018 1.00 90.81 95 GLY A O 1
ATOM 772 N N . ARG A 1 96 ? -10.295 5.344 -0.546 1.00 89.75 96 ARG A N 1
ATOM 773 C CA . ARG A 1 96 ? -9.880 4.899 -1.892 1.00 89.75 96 ARG A CA 1
ATOM 774 C C . ARG A 1 96 ? -10.411 3.511 -2.246 1.00 89.75 96 ARG A C 1
ATOM 776 O O . ARG A 1 96 ? -10.802 3.289 -3.392 1.00 89.75 96 ARG A O 1
ATOM 783 N N . LEU A 1 97 ? -10.439 2.589 -1.284 1.00 89.75 97 LEU A N 1
ATOM 784 C CA . LEU A 1 97 ? -10.990 1.244 -1.472 1.00 89.75 97 LEU A CA 1
ATOM 785 C C . LEU A 1 97 ? -12.506 1.269 -1.726 1.00 89.75 97 LEU A C 1
ATOM 787 O O . LEU A 1 97 ? -13.007 0.418 -2.462 1.00 89.75 97 LEU A O 1
ATOM 791 N N . ASN A 1 98 ? -13.202 2.286 -1.214 1.00 89.12 98 ASN A N 1
ATOM 792 C CA . ASN A 1 98 ? -14.630 2.528 -1.427 1.00 89.12 98 ASN A CA 1
ATOM 793 C C . ASN A 1 98 ? -14.942 3.551 -2.536 1.00 89.12 98 ASN A C 1
ATOM 795 O O . ASN A 1 98 ? -16.099 3.906 -2.726 1.00 89.12 98 ASN A O 1
ATOM 799 N N . ARG A 1 99 ? -13.939 3.969 -3.325 1.00 86.88 99 ARG A N 1
ATOM 800 C CA . ARG A 1 99 ? -14.066 4.952 -4.425 1.00 86.88 99 ARG A CA 1
ATOM 801 C C . ARG A 1 99 ? -14.500 6.359 -3.994 1.00 86.88 99 ARG A C 1
ATOM 803 O O . ARG A 1 99 ? -14.915 7.140 -4.843 1.00 86.88 99 ARG A O 1
ATOM 810 N N . ASP A 1 100 ? -14.303 6.701 -2.729 1.00 88.12 100 ASP A N 1
ATOM 811 C CA . ASP A 1 100 ? -14.420 8.062 -2.210 1.00 88.12 100 ASP A CA 1
ATOM 812 C C . ASP A 1 100 ? -13.130 8.423 -1.444 1.00 88.12 100 ASP A C 1
ATOM 814 O O . ASP A 1 100 ? -13.004 8.184 -0.244 1.00 88.12 100 ASP A O 1
ATOM 818 N N . PRO A 1 101 ? -12.096 8.945 -2.136 1.00 82.50 101 PRO A N 1
ATOM 819 C CA . PRO A 1 101 ? -10.767 9.153 -1.558 1.00 82.50 101 PRO A CA 1
ATOM 820 C C . PRO A 1 101 ? -10.710 10.107 -0.362 1.00 82.50 101 PRO A C 1
ATOM 822 O O . PRO A 1 101 ? -9.694 10.108 0.336 1.00 82.50 101 PRO A O 1
ATOM 825 N N . TYR A 1 102 ? -11.742 10.929 -0.163 1.00 83.88 102 TYR A N 1
ATOM 826 C CA . TYR A 1 102 ? -11.802 11.923 0.904 1.00 83.88 102 TYR A CA 1
ATOM 827 C C . TYR A 1 102 ? -12.594 11.436 2.116 1.00 83.88 102 TYR A C 1
ATOM 829 O O . TYR A 1 102 ? -12.575 12.117 3.141 1.00 83.88 102 TYR A O 1
ATOM 837 N N . THR A 1 103 ? -13.231 10.258 2.044 1.00 88.38 103 THR A N 1
ATOM 838 C CA . THR A 1 103 ? -13.910 9.689 3.206 1.00 88.38 103 THR A CA 1
ATOM 839 C C . THR A 1 103 ? -12.909 9.419 4.317 1.00 88.38 103 THR A C 1
ATOM 841 O O . THR A 1 103 ? -11.954 8.651 4.154 1.00 88.38 103 THR A O 1
ATOM 844 N N . ARG A 1 104 ? -13.189 10.002 5.477 1.00 88.00 104 ARG A N 1
ATOM 845 C CA . ARG A 1 104 ? -12.540 9.692 6.746 1.00 88.00 104 ARG A CA 1
ATOM 846 C C . ARG A 1 104 ? -13.614 9.543 7.810 1.00 88.00 104 ARG A C 1
ATOM 848 O O . ARG A 1 104 ? -14.724 10.049 7.643 1.00 88.00 104 ARG A O 1
ATOM 855 N N . PHE A 1 105 ? -13.290 8.839 8.882 1.00 92.88 105 PHE A N 1
ATOM 856 C CA . PHE A 1 105 ? -14.168 8.774 10.038 1.00 92.88 105 PHE A CA 1
ATOM 857 C C . PHE A 1 105 ? -13.915 10.007 10.902 1.00 92.88 105 PHE A C 1
ATOM 859 O O . PHE A 1 105 ? -12.758 10.326 11.172 1.00 92.88 105 PHE A O 1
ATOM 866 N N . VAL A 1 106 ? -14.979 10.700 11.295 1.00 92.94 106 VAL A N 1
ATOM 867 C CA . VAL A 1 106 ? -14.916 11.861 12.187 1.00 92.94 106 VAL A CA 1
ATOM 868 C C . VAL A 1 106 ? -15.537 11.454 13.515 1.00 92.94 106 VAL A C 1
ATOM 870 O O . VAL A 1 106 ? -16.561 10.777 13.504 1.00 92.94 106 VAL A O 1
ATOM 873 N N . VAL A 1 107 ? -14.884 11.815 14.617 1.00 92.81 107 VAL A N 1
ATOM 874 C CA . VAL A 1 107 ? -15.268 11.445 15.981 1.00 92.81 107 VAL A CA 1
ATOM 875 C C . VAL A 1 107 ? -15.189 12.676 16.880 1.00 92.81 107 VAL A C 1
ATOM 877 O O . VAL A 1 107 ? -14.135 13.306 16.974 1.00 92.81 107 VAL A O 1
ATOM 880 N N . ARG A 1 108 ? -16.290 12.997 17.559 1.00 90.62 108 ARG A N 1
ATOM 881 C CA . ARG A 1 108 ? -16.425 14.117 18.511 1.00 90.62 108 ARG A CA 1
ATOM 882 C C . ARG A 1 108 ? -16.705 13.671 19.945 1.00 90.62 108 ARG A C 1
ATOM 884 O O . ARG A 1 108 ? -16.742 14.495 20.854 1.00 90.62 108 ARG A O 1
ATOM 891 N N . GLY A 1 109 ? -16.895 12.372 20.162 1.00 88.31 109 GLY A N 1
ATOM 892 C CA . GLY A 1 109 ? -17.233 11.801 21.462 1.00 88.31 109 GLY A CA 1
ATOM 893 C C . GLY A 1 109 ? -17.134 10.279 21.474 1.00 88.31 109 GLY A C 1
ATOM 894 O O . GLY A 1 109 ? -16.826 9.658 20.457 1.00 88.31 109 GLY A O 1
ATOM 895 N N . GLU A 1 110 ? -17.377 9.677 22.637 1.00 88.38 110 GLU A N 1
ATOM 896 C CA . GLU A 1 110 ? -17.256 8.224 22.820 1.00 88.38 110 GLU A CA 1
ATOM 897 C C . GLU A 1 110 ? -18.306 7.429 22.029 1.00 88.38 110 GLU A C 1
ATOM 899 O O . GLU A 1 110 ? -17.969 6.385 21.476 1.00 88.38 110 GLU A O 1
ATOM 904 N N . ASP A 1 111 ? -19.533 7.939 21.896 1.00 90.25 111 ASP A N 1
ATOM 905 C CA . ASP A 1 111 ? -20.589 7.273 21.117 1.00 90.25 111 ASP A CA 1
ATOM 906 C C . ASP A 1 111 ? -20.208 7.179 19.630 1.00 90.25 111 ASP A C 1
ATOM 908 O O . ASP A 1 111 ? -20.220 6.097 19.041 1.00 90.25 111 ASP A O 1
ATOM 912 N N . GLU A 1 112 ? -19.746 8.289 19.040 1.00 93.56 112 GLU A N 1
ATOM 913 C CA . GLU A 1 112 ? -19.251 8.307 17.655 1.00 93.56 112 GLU A CA 1
ATOM 914 C C . GLU A 1 112 ? -18.023 7.394 17.480 1.00 93.56 112 GLU A C 1
ATOM 916 O O . GLU A 1 112 ? -17.850 6.776 16.428 1.00 93.56 112 GLU A O 1
ATOM 921 N N . LEU A 1 113 ? -17.169 7.263 18.504 1.00 92.69 113 LEU A N 1
ATOM 922 C CA . LEU A 1 113 ? -16.032 6.340 18.463 1.00 92.69 113 LEU A CA 1
ATOM 923 C C . LEU A 1 113 ? -16.502 4.884 18.366 1.00 92.69 113 LEU A C 1
ATOM 925 O O . LEU A 1 113 ? -15.962 4.127 17.558 1.00 92.69 113 LEU A O 1
ATOM 929 N N . GLN A 1 114 ? -17.512 4.494 19.149 1.00 93.94 114 GLN A N 1
ATOM 930 C CA . GLN A 1 114 ? -18.081 3.145 19.099 1.00 93.94 114 GLN A CA 1
ATOM 931 C C . GLN A 1 114 ? -18.709 2.848 17.733 1.00 93.94 114 GLN A C 1
ATOM 933 O O . GLN A 1 114 ? -18.459 1.783 17.163 1.00 93.94 114 GLN A O 1
ATOM 938 N N . GLU A 1 115 ? -19.454 3.797 17.163 1.00 94.94 115 GLU A N 1
ATOM 939 C CA . GLU A 1 115 ? -20.009 3.664 15.811 1.00 94.94 115 GLU A CA 1
ATOM 940 C C . GLU A 1 115 ? -18.907 3.487 14.758 1.00 94.94 115 GLU A C 1
ATOM 942 O O . GLU A 1 115 ? -19.005 2.645 13.860 1.00 94.94 115 GLU A O 1
ATOM 947 N N . VAL A 1 116 ? -17.823 4.260 14.862 1.00 95.38 116 VAL A N 1
ATOM 948 C CA . VAL A 1 116 ? -16.676 4.142 13.956 1.00 95.38 116 VAL A CA 1
ATOM 949 C C . VAL A 1 116 ? -15.991 2.785 14.098 1.00 95.38 116 VAL A C 1
ATOM 951 O O . VAL A 1 116 ? -15.668 2.177 13.074 1.00 95.38 116 VAL A O 1
ATOM 954 N N . CYS A 1 117 ? -15.815 2.277 15.319 1.00 96.06 117 CYS A N 1
ATOM 955 C CA . CYS A 1 117 ? -15.294 0.932 15.547 1.00 96.06 117 CYS A CA 1
ATOM 956 C C . CYS A 1 117 ? -16.152 -0.123 14.839 1.00 96.06 117 CYS A C 1
ATOM 958 O O . CYS A 1 117 ? -15.632 -0.846 13.992 1.00 96.06 117 CYS A O 1
ATOM 960 N N . GLN A 1 118 ? -17.466 -0.139 15.073 1.00 96.44 118 GLN A N 1
ATOM 961 C CA . GLN A 1 118 ? -18.386 -1.097 14.443 1.00 96.44 118 GLN A CA 1
ATOM 962 C C . GLN A 1 118 ? -18.351 -1.025 12.909 1.00 96.44 118 GLN A C 1
ATOM 964 O O . GLN A 1 118 ? -18.376 -2.048 12.215 1.00 96.44 118 GLN A O 1
ATOM 969 N N . ARG A 1 119 ? -18.247 0.186 12.347 1.00 96.31 119 ARG A N 1
ATOM 970 C CA . ARG A 1 119 ? -18.105 0.385 10.896 1.00 96.31 119 ARG A CA 1
ATOM 971 C C . ARG A 1 119 ? -16.790 -0.173 10.363 1.00 96.31 119 ARG A C 1
ATOM 973 O O . ARG A 1 119 ? -16.781 -0.767 9.282 1.00 96.31 119 ARG A O 1
ATOM 980 N N . ILE A 1 120 ? -15.688 0.014 11.089 1.00 97.00 120 ILE A N 1
ATOM 981 C CA . ILE A 1 120 ? -14.386 -0.564 10.740 1.00 97.00 120 ILE A CA 1
ATOM 982 C C . ILE A 1 120 ? -14.462 -2.091 10.797 1.00 97.00 120 ILE A C 1
ATOM 984 O O . ILE A 1 120 ? -14.032 -2.737 9.843 1.00 97.00 120 ILE A O 1
ATOM 988 N N . GLU A 1 121 ? -15.041 -2.666 11.850 1.00 97.69 121 GLU A N 1
ATOM 989 C CA . GLU A 1 121 ? -15.197 -4.116 11.996 1.00 97.69 121 GLU A CA 1
ATOM 990 C C . GLU A 1 121 ? -16.003 -4.718 10.847 1.00 97.69 121 GLU A C 1
ATOM 992 O O . GLU A 1 121 ? -15.516 -5.605 10.141 1.00 97.69 121 GLU A O 1
ATOM 997 N N . THR A 1 122 ? -17.186 -4.157 10.587 1.00 97.50 122 THR A N 1
ATOM 998 C CA . THR A 1 122 ? -18.066 -4.568 9.485 1.00 97.50 122 THR A CA 1
ATOM 999 C C . THR A 1 122 ? -17.316 -4.528 8.156 1.00 97.50 122 THR A C 1
ATOM 1001 O O . THR A 1 122 ? -17.280 -5.508 7.409 1.00 97.50 122 THR A O 1
ATOM 1004 N N . TYR A 1 123 ? -16.626 -3.419 7.874 1.00 97.12 123 TYR A N 1
ATOM 1005 C CA . TYR A 1 123 ? -15.838 -3.286 6.654 1.00 97.12 123 TYR A CA 1
ATOM 1006 C C . TYR A 1 123 ? -14.715 -4.329 6.558 1.00 97.12 123 TYR A C 1
ATOM 1008 O O . TYR A 1 123 ? -14.471 -4.887 5.479 1.00 97.12 123 TYR A O 1
ATOM 1016 N N . MET A 1 124 ? -14.012 -4.589 7.661 1.00 97.69 124 MET A N 1
ATOM 1017 C CA . MET A 1 124 ? -12.915 -5.551 7.701 1.00 97.69 124 MET A CA 1
ATOM 1018 C C . MET A 1 124 ? -13.403 -6.971 7.415 1.00 97.69 124 MET A C 1
ATOM 1020 O O . MET A 1 124 ? -12.806 -7.637 6.562 1.00 97.69 124 MET A O 1
ATOM 1024 N N . VAL A 1 125 ? -14.508 -7.388 8.036 1.00 97.56 125 VAL A N 1
ATOM 1025 C CA . VAL A 1 125 ? -15.142 -8.700 7.829 1.00 97.56 125 VAL A CA 1
ATOM 1026 C C . VAL A 1 125 ? -15.644 -8.854 6.392 1.00 97.56 125 VAL A C 1
ATOM 1028 O O . VAL A 1 125 ? -15.340 -9.842 5.721 1.00 97.56 125 VAL A O 1
ATOM 1031 N N . GLU A 1 126 ? -16.364 -7.863 5.868 1.00 95.94 126 GLU A N 1
ATOM 1032 C CA . GLU A 1 126 ? -16.973 -7.968 4.539 1.00 95.94 126 GLU A CA 1
ATOM 1033 C C . GLU A 1 126 ? -15.944 -7.912 3.399 1.00 95.94 126 GLU A C 1
ATOM 1035 O O . GLU A 1 126 ? -16.069 -8.617 2.387 1.00 95.94 126 GLU A O 1
ATOM 1040 N N . LYS A 1 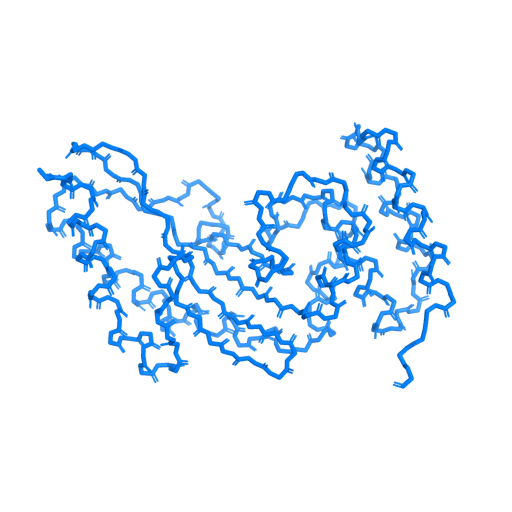127 ? -14.941 -7.030 3.522 1.00 95.19 127 LYS A N 1
ATOM 1041 C CA . LYS A 1 127 ? -14.059 -6.642 2.406 1.00 95.19 127 LYS A CA 1
ATOM 1042 C C . LYS A 1 127 ? -12.588 -6.546 2.789 1.00 95.19 127 LYS A C 1
ATOM 1044 O O . LYS A 1 127 ? -11.740 -6.956 1.992 1.00 95.19 127 LYS A O 1
ATOM 1049 N N . GLY A 1 128 ? -12.267 -5.988 3.955 1.00 95.44 128 GLY A N 1
ATOM 1050 C CA . GLY A 1 128 ? -10.897 -5.623 4.321 1.00 95.44 128 GLY A CA 1
ATOM 1051 C C . GLY A 1 128 ? -9.944 -6.815 4.391 1.00 95.44 128 GLY A C 1
ATOM 1052 O O . GLY A 1 128 ? -8.906 -6.808 3.722 1.00 95.44 128 GLY A O 1
ATOM 1053 N N . PHE A 1 129 ? -10.309 -7.878 5.112 1.00 95.94 129 PHE A N 1
ATOM 1054 C CA . PHE A 1 129 ? -9.469 -9.077 5.207 1.00 95.94 129 PHE A CA 1
ATOM 1055 C C . PHE A 1 129 ? -9.296 -9.761 3.851 1.00 95.94 129 PHE A C 1
ATOM 1057 O O . PHE A 1 129 ? -8.170 -10.068 3.457 1.00 95.94 129 PHE A O 1
ATOM 1064 N N . ARG A 1 130 ? -10.374 -9.871 3.067 1.00 93.75 130 ARG A N 1
ATOM 1065 C CA . ARG A 1 130 ? -10.323 -10.418 1.704 1.00 93.75 130 ARG A CA 1
ATOM 1066 C C . ARG A 1 130 ? -9.395 -9.614 0.795 1.00 93.75 130 ARG A C 1
ATOM 1068 O O . ARG A 1 130 ? -8.675 -10.193 -0.017 1.00 93.75 130 ARG A O 1
ATOM 1075 N N . PHE A 1 131 ? -9.398 -8.285 0.907 1.00 92.50 131 PHE A N 1
ATOM 1076 C CA . PHE A 1 131 ? -8.465 -7.428 0.176 1.00 92.50 131 PHE A CA 1
ATOM 1077 C C . PHE A 1 131 ? -7.012 -7.744 0.552 1.00 92.50 131 PHE A C 1
ATOM 1079 O O . PHE A 1 131 ? -6.196 -7.963 -0.343 1.00 92.50 131 PHE A O 1
ATOM 1086 N N . LEU A 1 132 ? -6.698 -7.817 1.850 1.00 93.56 132 LEU A N 1
ATOM 1087 C CA . LEU A 1 132 ? -5.349 -8.126 2.338 1.00 93.56 132 LEU A CA 1
ATOM 1088 C C . LEU A 1 132 ? -4.888 -9.528 1.907 1.00 93.56 132 LEU A C 1
ATOM 1090 O O . LEU A 1 132 ? -3.725 -9.720 1.549 1.00 93.56 132 LEU A O 1
ATOM 1094 N N . GLU A 1 133 ? -5.798 -10.498 1.885 1.00 90.56 133 GLU A N 1
ATOM 1095 C CA . GLU A 1 133 ? -5.527 -11.878 1.474 1.00 90.56 133 GLU A CA 1
ATOM 1096 C C . GLU A 1 133 ? -5.333 -12.039 -0.027 1.00 90.56 133 GLU A C 1
ATOM 1098 O O . GLU A 1 133 ? -4.494 -12.830 -0.463 1.00 90.56 133 GLU A O 1
ATOM 1103 N N . ARG A 1 134 ? -6.056 -11.250 -0.829 1.00 86.06 134 ARG A N 1
ATOM 1104 C CA . ARG A 1 134 ? -6.055 -11.369 -2.287 1.00 86.06 134 ARG A CA 1
ATOM 1105 C C . ARG A 1 134 ? -4.667 -11.226 -2.894 1.00 86.06 134 ARG A C 1
ATOM 1107 O O . ARG A 1 134 ? -4.444 -11.812 -3.944 1.00 86.06 134 ARG A O 1
ATOM 1114 N N . PHE A 1 135 ? -3.761 -10.461 -2.296 1.00 81.81 135 PHE A N 1
ATOM 1115 C CA . PHE A 1 135 ? -2.476 -10.086 -2.896 1.00 81.81 135 PHE A CA 1
ATOM 1116 C C . PHE A 1 135 ? -1.272 -10.840 -2.313 1.00 81.81 135 PHE A C 1
ATOM 1118 O O . PHE A 1 135 ? -0.173 -10.304 -2.253 1.00 81.81 135 PHE A O 1
ATOM 1125 N N . ASP A 1 136 ? -1.461 -12.101 -1.928 1.00 75.94 136 ASP A N 1
ATOM 1126 C CA . ASP A 1 136 ? -0.394 -13.055 -1.576 1.00 75.94 136 ASP A CA 1
ATOM 1127 C C . ASP A 1 136 ? 0.606 -13.365 -2.701 1.00 75.94 136 ASP A C 1
ATOM 1129 O O . ASP A 1 136 ? 1.743 -13.761 -2.442 1.00 75.94 136 ASP A O 1
ATOM 1133 N N . HIS A 1 137 ? 0.192 -13.188 -3.953 1.00 85.44 137 HIS A N 1
ATOM 1134 C CA . HIS A 1 137 ? 0.996 -13.518 -5.120 1.00 85.44 137 HIS A CA 1
ATOM 1135 C C . HIS A 1 137 ? 1.391 -12.281 -5.918 1.00 85.44 137 HIS A C 1
ATOM 1137 O O . HIS A 1 137 ? 0.555 -11.463 -6.312 1.00 85.44 137 HIS A O 1
ATOM 1143 N N . LEU A 1 138 ? 2.673 -12.222 -6.276 1.00 90.94 138 LEU A N 1
ATOM 1144 C CA . LEU A 1 138 ? 3.259 -11.112 -7.019 1.00 90.94 138 LEU A CA 1
ATOM 1145 C C . LEU A 1 138 ? 2.558 -10.845 -8.361 1.00 90.94 138 LEU A C 1
ATOM 1147 O O . LEU A 1 138 ? 2.368 -9.691 -8.728 1.00 90.94 138 LEU A O 1
ATOM 1151 N N . LYS A 1 139 ? 2.075 -11.889 -9.052 1.00 92.25 139 LYS A N 1
ATOM 1152 C CA . LYS A 1 139 ? 1.288 -11.753 -10.295 1.00 92.25 139 LYS A CA 1
ATOM 1153 C C . LYS A 1 139 ? -0.012 -10.963 -10.103 1.00 92.25 139 LYS A C 1
ATOM 1155 O O . LYS A 1 139 ? -0.420 -10.222 -10.991 1.00 92.25 139 LYS A O 1
ATOM 1160 N N . LYS A 1 140 ? -0.672 -11.096 -8.949 1.00 92.06 140 LYS A N 1
ATOM 1161 C CA . LYS A 1 140 ? -1.906 -10.350 -8.659 1.00 92.06 140 LYS A CA 1
ATOM 1162 C C . LYS A 1 140 ? -1.601 -8.881 -8.366 1.00 92.06 140 LYS A C 1
ATOM 1164 O O . LYS A 1 140 ? -2.358 -8.008 -8.779 1.00 92.06 140 LYS A O 1
ATOM 1169 N N . ILE A 1 141 ? -0.481 -8.612 -7.693 1.00 93.50 141 ILE A N 1
ATOM 1170 C CA . ILE A 1 141 ? 0.025 -7.252 -7.475 1.00 93.50 141 ILE A CA 1
ATOM 1171 C C . ILE A 1 141 ? 0.432 -6.615 -8.808 1.00 93.50 141 ILE A C 1
ATOM 1173 O O . ILE A 1 141 ? 0.094 -5.461 -9.058 1.00 93.50 141 ILE A O 1
ATOM 1177 N N . ASP A 1 142 ? 1.092 -7.364 -9.691 1.00 95.75 142 ASP A N 1
ATOM 1178 C CA . ASP A 1 142 ? 1.432 -6.910 -11.040 1.00 95.75 142 ASP A CA 1
ATOM 1179 C C . ASP A 1 142 ? 0.185 -6.469 -11.811 1.00 95.75 142 ASP A C 1
ATOM 1181 O O . ASP A 1 142 ? 0.098 -5.330 -12.272 1.00 95.75 142 ASP A O 1
ATOM 1185 N N . ALA A 1 143 ? -0.831 -7.334 -11.853 1.00 93.25 143 ALA A N 1
ATOM 1186 C CA . ALA A 1 143 ? -2.104 -7.037 -12.494 1.00 93.25 143 ALA A CA 1
ATOM 1187 C C . ALA A 1 143 ? -2.828 -5.831 -11.871 1.00 93.25 143 ALA A C 1
ATOM 1189 O O . ALA A 1 143 ? -3.639 -5.204 -12.543 1.00 93.25 143 ALA A O 1
ATOM 1190 N N . LEU A 1 144 ? -2.553 -5.487 -10.610 1.00 91.94 144 LEU A N 1
ATOM 1191 C CA . LEU A 1 144 ? -3.101 -4.301 -9.951 1.00 91.94 144 LEU A CA 1
ATOM 1192 C C . LEU A 1 144 ? -2.332 -3.033 -10.343 1.00 91.94 144 LEU A C 1
ATOM 1194 O O . LEU A 1 144 ? -2.921 -2.042 -10.774 1.00 91.94 144 LEU A O 1
ATOM 1198 N N . ILE A 1 145 ? -1.010 -3.059 -10.181 1.00 93.81 145 ILE A N 1
ATOM 1199 C CA . ILE A 1 145 ? -0.145 -1.880 -10.281 1.00 93.81 145 ILE A CA 1
ATOM 1200 C C . ILE A 1 145 ? 0.151 -1.524 -11.741 1.00 93.81 145 ILE A C 1
ATOM 1202 O O . ILE A 1 145 ? 0.198 -0.341 -12.088 1.00 93.81 145 ILE A O 1
ATOM 1206 N N . ASN A 1 146 ? 0.310 -2.528 -12.602 1.00 96.25 146 ASN A N 1
ATOM 1207 C CA . ASN A 1 146 ? 0.737 -2.380 -13.992 1.00 96.25 146 ASN A CA 1
ATOM 1208 C C . ASN A 1 146 ? -0.426 -2.482 -15.001 1.00 96.25 146 ASN A C 1
ATOM 1210 O O . ASN A 1 146 ? -0.177 -2.565 -16.202 1.00 96.25 146 ASN A O 1
ATOM 1214 N N . ARG A 1 147 ? -1.696 -2.456 -14.555 1.00 94.44 147 ARG A N 1
ATOM 1215 C CA . ARG A 1 147 ? -2.878 -2.507 -15.448 1.00 94.44 147 ARG A CA 1
ATOM 1216 C C . ARG A 1 147 ? -2.980 -1.308 -16.387 1.00 94.44 147 ARG A C 1
ATOM 1218 O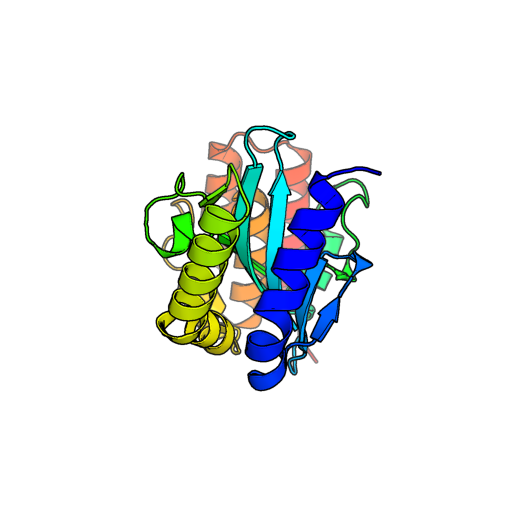 O . ARG A 1 147 ? -3.276 -1.467 -17.564 1.00 94.44 147 ARG A O 1
ATOM 1225 N N . ALA A 1 148 ? -2.786 -0.115 -15.836 1.00 95.06 148 ALA A N 1
ATOM 1226 C CA . ALA A 1 148 ? -2.837 1.161 -16.545 1.00 95.06 148 ALA A CA 1
ATOM 1227 C C . ALA A 1 148 ? -1.607 1.985 -16.128 1.00 95.06 148 ALA A C 1
ATOM 1229 O O . ALA A 1 148 ? -1.703 2.834 -15.239 1.00 95.06 148 ALA A O 1
ATOM 1230 N N . PRO A 1 149 ? -0.413 1.654 -16.648 1.00 95.69 149 PRO A N 1
ATOM 1231 C CA . PRO A 1 149 ? 0.854 2.217 -16.170 1.00 95.69 149 PRO A CA 1
ATOM 1232 C C . PRO A 1 149 ? 1.039 3.706 -16.495 1.00 95.69 149 PRO A C 1
ATOM 1234 O O . PRO A 1 149 ? 1.871 4.372 -15.891 1.00 95.69 149 PRO A O 1
ATOM 1237 N N . ASP A 1 150 ? 0.252 4.232 -17.427 1.00 94.38 150 ASP A N 1
ATOM 1238 C CA . ASP A 1 150 ? 0.194 5.633 -17.836 1.00 94.38 150 ASP A CA 1
ATOM 1239 C C . ASP A 1 150 ? -0.808 6.475 -17.024 1.00 94.38 150 ASP A C 1
ATOM 1241 O O . ASP A 1 150 ? -0.794 7.701 -17.121 1.00 94.38 150 ASP A O 1
ATOM 1245 N N . LYS A 1 151 ? -1.659 5.842 -16.206 1.00 93.69 151 LYS A N 1
ATOM 1246 C CA . LYS A 1 151 ? -2.678 6.502 -15.371 1.00 93.69 151 LYS A CA 1
ATOM 1247 C C . LYS A 1 151 ? -2.382 6.294 -13.890 1.00 93.69 151 LYS A C 1
ATOM 1249 O O . LYS A 1 151 ? -1.839 5.245 -13.556 1.00 93.69 151 LYS A O 1
ATOM 1254 N N . PRO A 1 152 ? -2.763 7.207 -12.980 1.00 90.38 152 PRO A N 1
ATOM 1255 C CA . PRO A 1 152 ? -2.602 6.996 -11.542 1.00 90.38 152 PRO A CA 1
ATOM 1256 C C . PRO A 1 152 ? -3.260 5.696 -11.047 1.00 90.38 152 PRO A C 1
ATOM 1258 O O . PRO A 1 152 ? -4.369 5.354 -11.454 1.00 90.38 152 PRO A O 1
ATOM 1261 N N . CYS A 1 153 ? -2.588 4.975 -10.145 1.00 90.31 153 CYS A N 1
ATOM 1262 C CA . CYS A 1 153 ? -3.149 3.791 -9.492 1.00 90.31 153 CYS A CA 1
ATOM 1263 C C . CYS A 1 153 ? -3.828 4.203 -8.181 1.00 90.31 153 CYS A C 1
ATOM 1265 O O . CYS A 1 153 ? -3.152 4.780 -7.322 1.00 90.31 153 CYS A O 1
ATOM 1267 N N . PRO A 1 154 ? -5.119 3.881 -7.980 1.00 85.06 154 PRO A N 1
ATOM 1268 C CA . PRO A 1 154 ? -5.846 4.293 -6.782 1.00 85.06 154 PRO A CA 1
ATOM 1269 C C . PRO A 1 154 ? -5.308 3.635 -5.505 1.00 85.06 154 PRO A C 1
ATOM 1271 O O . PRO A 1 154 ? -5.414 4.223 -4.434 1.00 85.06 154 PRO A O 1
ATOM 1274 N N . TYR A 1 155 ? -4.654 2.475 -5.610 1.00 86.25 155 TYR A N 1
ATOM 1275 C CA . TYR A 1 155 ? -4.137 1.697 -4.475 1.00 86.25 155 TYR A CA 1
ATOM 1276 C C . TYR A 1 155 ? -2.729 2.101 -4.012 1.00 86.25 155 TYR A C 1
ATOM 1278 O O . TYR A 1 155 ? -2.095 1.371 -3.252 1.00 86.25 155 TYR A O 1
ATOM 1286 N N . LEU A 1 156 ? -2.206 3.216 -4.526 1.00 86.44 156 LEU A N 1
ATOM 1287 C CA . LEU A 1 156 ? -0.887 3.747 -4.198 1.00 86.44 156 LEU A CA 1
ATOM 1288 C C . LEU A 1 156 ? -0.984 5.267 -4.035 1.00 86.44 156 LEU A C 1
ATOM 1290 O O . LEU A 1 156 ? -1.532 5.963 -4.890 1.00 86.44 156 LEU A O 1
ATOM 1294 N N . TYR A 1 157 ? -0.432 5.808 -2.951 1.00 83.44 157 TYR A N 1
ATOM 1295 C CA . TYR A 1 157 ? -0.365 7.260 -2.759 1.00 83.44 157 TYR A CA 1
ATOM 1296 C C . TYR A 1 157 ? 0.715 7.891 -3.634 1.00 83.44 157 TYR A C 1
ATOM 1298 O O . TYR A 1 157 ? 0.443 8.783 -4.434 1.00 83.44 157 TYR A O 1
ATOM 1306 N N . ASN A 1 158 ? 1.942 7.384 -3.524 1.00 89.06 158 ASN A N 1
ATOM 1307 C CA . ASN A 1 158 ? 3.088 7.941 -4.224 1.00 89.06 158 ASN A CA 1
ATOM 1308 C C . ASN A 1 158 ? 3.247 7.298 -5.613 1.00 89.06 158 ASN A C 1
ATOM 1310 O O . ASN A 1 158 ? 3.799 6.204 -5.758 1.00 89.06 158 ASN A O 1
ATOM 1314 N N . GLN A 1 159 ? 2.766 8.000 -6.643 1.00 92.00 159 GLN A N 1
ATOM 1315 C CA . GLN A 1 159 ? 2.827 7.533 -8.032 1.00 92.00 159 GLN A CA 1
ATOM 1316 C C . GLN A 1 159 ? 4.256 7.508 -8.602 1.00 92.00 159 GLN A C 1
ATOM 1318 O O . GLN A 1 159 ? 4.534 6.741 -9.522 1.00 92.00 159 GLN A O 1
ATOM 1323 N N . ILE A 1 160 ? 5.188 8.283 -8.036 1.00 93.00 160 ILE A N 1
ATOM 1324 C CA . ILE A 1 160 ? 6.609 8.191 -8.396 1.00 93.00 160 ILE A CA 1
ATOM 1325 C C . ILE A 1 160 ? 7.172 6.858 -7.899 1.00 93.00 160 ILE A C 1
ATOM 1327 O O . ILE A 1 160 ? 7.726 6.093 -8.685 1.00 93.00 160 ILE A O 1
ATOM 1331 N N . HIS A 1 161 ? 6.971 6.525 -6.621 1.00 92.88 161 HIS A N 1
ATOM 1332 C CA . HIS A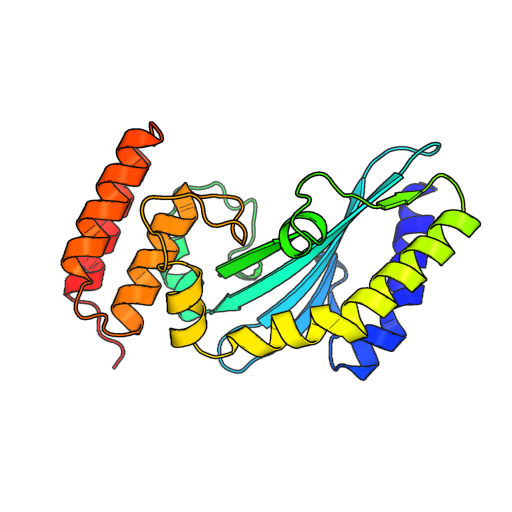 1 161 ? 7.454 5.263 -6.048 1.00 92.88 161 HIS A CA 1
ATOM 1333 C C . HIS A 1 161 ? 6.766 4.052 -6.687 1.00 92.88 161 HIS A C 1
ATOM 1335 O O . HIS A 1 161 ? 7.376 2.992 -6.830 1.00 92.88 161 HIS A O 1
ATOM 1341 N N . ARG A 1 162 ? 5.515 4.213 -7.138 1.00 94.75 162 ARG A N 1
ATOM 1342 C CA . ARG A 1 162 ? 4.838 3.203 -7.954 1.00 94.75 162 ARG A CA 1
ATOM 1343 C C . ARG A 1 162 ? 5.643 2.821 -9.191 1.00 94.75 162 ARG A C 1
ATOM 1345 O O . ARG A 1 162 ? 5.681 1.640 -9.500 1.00 94.75 162 ARG A O 1
ATOM 1352 N N . CYS A 1 163 ? 6.272 3.765 -9.891 1.00 96.69 163 CYS A N 1
ATOM 1353 C CA . CYS A 1 163 ? 7.037 3.448 -11.101 1.00 96.69 163 CYS A CA 1
ATOM 1354 C C . CYS A 1 163 ? 8.193 2.479 -10.793 1.00 96.69 163 CYS A C 1
ATOM 1356 O O . CYS A 1 163 ? 8.451 1.554 -11.559 1.00 96.69 163 CYS A O 1
ATOM 1358 N N . TYR A 1 164 ? 8.838 2.644 -9.634 1.00 96.81 164 TYR A N 1
ATOM 1359 C CA . TYR A 1 164 ? 9.914 1.771 -9.157 1.00 96.81 164 TYR A CA 1
ATOM 1360 C C . TYR A 1 164 ? 9.382 0.387 -8.779 1.00 96.81 164 TYR A C 1
ATOM 1362 O O . TYR A 1 164 ? 9.851 -0.623 -9.300 1.00 96.81 164 TYR A O 1
ATOM 1370 N N . ARG A 1 165 ? 8.348 0.336 -7.929 1.00 96.50 165 ARG A N 1
A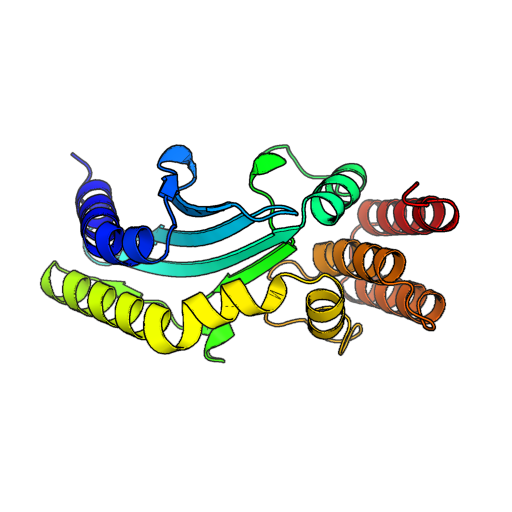TOM 1371 C CA . ARG A 1 165 ? 7.694 -0.922 -7.532 1.00 96.50 165 ARG A CA 1
ATOM 1372 C C . ARG A 1 165 ? 7.169 -1.684 -8.741 1.00 96.50 165 ARG A C 1
ATOM 1374 O O . ARG A 1 165 ? 7.447 -2.865 -8.901 1.00 96.50 165 ARG A O 1
ATOM 1381 N N . GLY A 1 166 ? 6.444 -0.990 -9.612 1.00 97.00 166 GLY A N 1
ATOM 1382 C CA . GLY A 1 166 ? 5.810 -1.544 -10.800 1.00 97.00 166 GLY A CA 1
ATOM 1383 C C . GLY A 1 166 ? 6.816 -2.186 -11.745 1.00 97.00 166 GLY A C 1
ATOM 1384 O O . GLY A 1 166 ? 6.563 -3.296 -12.211 1.00 97.00 166 GLY A O 1
ATOM 1385 N N . ILE A 1 167 ? 7.972 -1.551 -11.984 1.00 98.06 167 ILE A N 1
ATOM 1386 C CA . ILE A 1 167 ? 8.978 -2.138 -12.874 1.00 98.06 167 ILE A CA 1
ATOM 1387 C C . ILE A 1 167 ? 9.710 -3.328 -12.244 1.00 98.06 167 ILE A C 1
ATOM 1389 O O . ILE A 1 167 ? 9.964 -4.315 -12.933 1.00 98.06 167 ILE A O 1
ATOM 1393 N N . ILE A 1 168 ? 9.969 -3.293 -10.934 1.00 97.69 168 ILE A N 1
ATOM 1394 C CA . ILE A 1 168 ? 10.518 -4.442 -10.197 1.00 97.69 168 ILE A CA 1
ATOM 1395 C C . ILE A 1 168 ? 9.555 -5.626 -10.281 1.00 97.69 168 ILE A C 1
ATOM 1397 O O . ILE A 1 168 ? 9.942 -6.713 -10.698 1.00 97.69 168 ILE A O 1
ATOM 1401 N N . ILE A 1 169 ? 8.280 -5.401 -9.970 1.00 97.00 169 ILE A N 1
ATOM 1402 C CA . ILE A 1 169 ? 7.237 -6.429 -10.025 1.00 97.00 169 ILE A CA 1
ATOM 1403 C C . ILE A 1 169 ? 7.109 -7.010 -11.439 1.00 97.00 169 ILE A C 1
ATOM 1405 O O . ILE A 1 169 ? 7.042 -8.228 -11.597 1.00 97.00 169 ILE A O 1
ATOM 1409 N N . ALA A 1 170 ? 7.147 -6.168 -12.473 1.00 97.19 170 ALA A N 1
ATOM 1410 C CA . ALA A 1 170 ? 7.095 -6.617 -13.862 1.00 97.19 170 ALA A CA 1
ATOM 1411 C C . ALA A 1 170 ? 8.294 -7.496 -14.250 1.00 97.19 170 ALA A C 1
ATOM 1413 O O . ALA A 1 170 ? 8.128 -8.471 -14.985 1.00 97.19 170 ALA A O 1
ATOM 1414 N N . LYS A 1 171 ? 9.495 -7.174 -13.747 1.00 97.06 171 LYS A N 1
ATOM 1415 C CA . LYS A 1 171 ? 10.691 -8.005 -13.942 1.00 97.06 171 LYS A CA 1
ATOM 1416 C C . LYS A 1 171 ? 10.537 -9.353 -13.241 1.00 97.06 171 LYS A C 1
ATOM 1418 O O . LYS A 1 171 ? 10.741 -10.384 -13.870 1.00 97.06 171 LYS A O 1
ATOM 1423 N N . LEU A 1 172 ? 10.158 -9.337 -11.965 1.00 95.50 172 LEU A N 1
ATOM 1424 C CA . LEU A 1 172 ? 10.015 -10.535 -11.132 1.00 95.50 172 LEU A CA 1
ATOM 1425 C C . LEU A 1 172 ? 8.891 -11.471 -11.601 1.00 95.50 172 LEU A C 1
ATOM 1427 O O . LEU A 1 172 ? 8.912 -12.663 -11.316 1.00 95.50 172 LEU A O 1
ATOM 1431 N N . THR A 1 173 ? 7.902 -10.942 -12.322 1.00 95.62 173 THR A N 1
ATOM 1432 C CA . THR A 1 173 ? 6.809 -11.725 -12.921 1.00 95.62 173 THR A CA 1
ATOM 1433 C C . THR A 1 173 ? 7.056 -12.091 -14.385 1.00 95.62 173 THR A C 1
ATOM 1435 O O . THR A 1 173 ? 6.170 -12.667 -15.017 1.00 95.62 173 THR A O 1
ATOM 1438 N N . CYS A 1 174 ? 8.247 -11.793 -14.919 1.00 95.12 174 CYS A N 1
ATOM 1439 C CA . CYS A 1 174 ? 8.653 -12.088 -16.294 1.00 95.12 174 CYS A CA 1
ATOM 1440 C C . CYS A 1 174 ? 7.665 -11.561 -17.351 1.00 95.12 174 CYS A C 1
ATOM 1442 O O . CYS A 1 174 ? 7.340 -12.261 -18.312 1.00 95.12 174 CYS A O 1
ATOM 1444 N N . ARG A 1 175 ? 7.167 -10.326 -17.189 1.00 95.12 175 ARG A N 1
ATOM 1445 C CA . ARG A 1 175 ? 6.228 -9.731 -18.152 1.00 95.12 175 ARG A CA 1
ATOM 1446 C C . ARG A 1 175 ? 6.827 -9.640 -19.553 1.00 95.12 175 ARG A C 1
ATOM 1448 O O . ARG A 1 175 ? 7.893 -9.059 -19.753 1.00 95.12 175 ARG A O 1
ATOM 1455 N N . THR A 1 176 ? 6.078 -10.114 -20.543 1.00 96.06 176 THR A N 1
ATOM 1456 C CA . THR A 1 176 ? 6.476 -10.075 -21.959 1.00 96.06 176 THR A CA 1
ATOM 1457 C C . THR A 1 176 ? 6.588 -8.650 -22.504 1.00 96.06 176 THR A C 1
ATOM 1459 O O . THR A 1 176 ? 7.418 -8.374 -23.367 1.00 96.06 176 THR A O 1
ATOM 1462 N N . ASP A 1 177 ? 5.814 -7.709 -21.962 1.00 96.56 177 ASP A N 1
ATOM 1463 C CA . ASP A 1 177 ? 5.821 -6.293 -22.336 1.00 96.56 177 ASP A CA 1
ATOM 1464 C C . ASP A 1 177 ? 6.739 -5.425 -21.452 1.00 96.56 177 ASP A C 1
ATOM 1466 O O . ASP A 1 177 ? 6.644 -4.196 -21.489 1.00 96.56 177 ASP A O 1
ATOM 1470 N N . TYR A 1 178 ? 7.667 -6.026 -20.694 1.00 97.38 178 TYR A N 1
ATOM 1471 C CA . TYR A 1 178 ? 8.565 -5.323 -19.765 1.00 97.38 178 TYR A CA 1
ATOM 1472 C C . TYR A 1 178 ? 9.235 -4.083 -20.382 1.00 97.38 178 TYR A C 1
ATOM 1474 O O . TYR A 1 178 ? 9.178 -2.990 -19.821 1.00 97.38 178 TYR A O 1
ATOM 1482 N N . ASN A 1 179 ? 9.810 -4.206 -21.583 1.00 97.12 179 ASN A N 1
ATOM 1483 C CA . ASN A 1 179 ? 10.492 -3.091 -22.255 1.00 97.12 179 ASN A CA 1
ATOM 1484 C C . ASN A 1 179 ? 9.545 -1.943 -22.637 1.00 97.12 179 ASN A C 1
ATOM 1486 O O . ASN A 1 179 ? 9.955 -0.779 -22.657 1.00 97.12 179 ASN A O 1
ATOM 1490 N N . LYS A 1 180 ? 8.277 -2.248 -22.938 1.00 98.00 180 LYS A N 1
ATOM 1491 C CA . LYS A 1 180 ? 7.246 -1.229 -23.162 1.00 98.00 180 LYS A CA 1
ATOM 1492 C C . LYS A 1 180 ? 6.938 -0.518 -21.847 1.00 98.00 180 LYS A C 1
ATOM 1494 O O . LYS A 1 180 ? 6.939 0.709 -21.811 1.00 98.00 180 LYS A O 1
ATOM 1499 N N . LEU A 1 181 ? 6.776 -1.279 -20.766 1.00 98.06 181 LEU A N 1
ATOM 1500 C CA . LEU A 1 181 ? 6.496 -0.750 -19.435 1.00 98.06 181 LEU A CA 1
ATOM 1501 C C . LEU A 1 181 ? 7.616 0.168 -18.919 1.00 98.06 181 LEU A C 1
ATOM 1503 O O . LEU A 1 181 ? 7.321 1.242 -18.397 1.00 98.06 181 LEU A O 1
ATOM 1507 N N . VAL A 1 182 ? 8.889 -0.187 -19.154 1.00 98.44 182 VAL A N 1
ATOM 1508 C CA . VAL A 1 182 ? 10.054 0.672 -18.861 1.00 98.44 182 VAL A CA 1
ATOM 1509 C C . VAL A 1 182 ? 9.865 2.068 -19.457 1.00 98.44 182 VAL A C 1
ATOM 1511 O O . VAL A 1 182 ? 10.034 3.068 -18.754 1.00 98.44 182 VAL A O 1
ATOM 1514 N N . LYS A 1 183 ? 9.521 2.128 -20.751 1.00 98.38 183 LYS A N 1
ATOM 1515 C CA . LYS A 1 183 ? 9.333 3.382 -21.494 1.00 98.38 183 LYS A CA 1
ATOM 1516 C C . LYS A 1 183 ? 8.111 4.143 -20.988 1.00 98.38 183 LYS A C 1
ATOM 1518 O O . LYS A 1 183 ? 8.194 5.356 -20.808 1.00 98.38 183 LYS A O 1
ATOM 1523 N N . THR A 1 184 ? 7.006 3.445 -20.719 1.00 98.31 184 THR A N 1
ATOM 1524 C CA . THR A 1 184 ? 5.783 4.064 -20.194 1.00 98.31 184 THR A CA 1
ATOM 1525 C C . THR A 1 184 ? 6.022 4.723 -18.842 1.00 98.31 184 THR A C 1
ATOM 1527 O O . THR A 1 184 ? 5.674 5.889 -18.676 1.00 98.31 184 THR A O 1
ATOM 1530 N N . TYR A 1 185 ? 6.676 4.038 -17.902 1.00 98.25 185 TYR A N 1
ATOM 1531 C CA . TYR A 1 185 ? 6.976 4.616 -16.592 1.00 98.25 185 TYR A CA 1
ATOM 1532 C C . TYR A 1 185 ? 8.010 5.737 -16.649 1.00 98.25 185 TYR A C 1
ATOM 1534 O O . TYR A 1 185 ? 7.860 6.729 -15.939 1.00 98.25 185 TYR A O 1
ATOM 1542 N N . LEU A 1 186 ? 9.010 5.651 -17.532 1.00 98.19 186 LEU A N 1
ATOM 1543 C CA . LEU A 1 186 ? 9.930 6.768 -17.745 1.00 98.19 186 LEU A CA 1
ATOM 1544 C C . LEU A 1 186 ? 9.180 8.020 -18.225 1.00 98.19 186 LEU A C 1
ATOM 1546 O O . LEU A 1 186 ? 9.387 9.101 -17.675 1.00 98.19 186 LEU A O 1
ATOM 1550 N N . LYS A 1 187 ? 8.277 7.862 -19.201 1.00 98.00 187 LYS A N 1
ATOM 1551 C CA . LYS A 1 187 ? 7.435 8.956 -19.700 1.00 98.00 187 LYS A CA 1
ATOM 1552 C C . LYS A 1 187 ? 6.506 9.490 -18.610 1.00 98.00 187 LYS A C 1
ATOM 1554 O O . LYS A 1 187 ? 6.366 10.700 -18.469 1.00 98.00 187 LYS A O 1
ATOM 1559 N N . TYR A 1 188 ? 5.908 8.608 -17.810 1.00 97.38 188 TYR A N 1
ATOM 1560 C CA . TYR A 1 188 ? 5.064 9.001 -16.683 1.00 97.38 188 TYR A CA 1
ATOM 1561 C C . TYR A 1 188 ? 5.838 9.872 -15.683 1.00 97.38 188 TYR A C 1
ATOM 1563 O O . TYR A 1 188 ? 5.386 10.961 -15.347 1.00 97.38 188 TYR A O 1
ATOM 1571 N N . LEU A 1 189 ? 7.035 9.446 -15.263 1.00 96.62 189 LEU A N 1
ATOM 1572 C CA . LEU A 1 189 ? 7.895 10.218 -14.357 1.00 96.62 189 LEU A CA 1
ATOM 1573 C C . LEU A 1 189 ? 8.241 11.604 -14.922 1.00 96.62 189 LEU A C 1
ATOM 1575 O O . LEU A 1 189 ? 8.201 12.588 -14.188 1.00 96.62 189 LEU A O 1
ATOM 1579 N N . GLN A 1 190 ? 8.546 11.687 -16.219 1.00 96.62 190 GLN A N 1
ATOM 1580 C CA . GLN A 1 190 ? 8.819 12.958 -16.897 1.00 96.62 190 GLN A CA 1
ATOM 1581 C C . GLN A 1 190 ? 7.590 13.878 -16.896 1.00 96.62 190 GLN A C 1
ATOM 1583 O O . GLN A 1 190 ? 7.709 15.049 -16.551 1.00 96.62 190 GLN A O 1
ATOM 1588 N N . ASN A 1 191 ? 6.408 13.336 -17.201 1.00 95.81 191 ASN A N 1
ATOM 1589 C CA . ASN A 1 191 ? 5.147 14.082 -17.206 1.00 95.81 191 ASN A CA 1
ATOM 1590 C C . ASN A 1 191 ? 4.718 14.563 -15.810 1.00 95.81 191 ASN A C 1
ATOM 1592 O O . ASN A 1 191 ? 3.969 15.525 -15.696 1.00 95.81 191 ASN A O 1
ATOM 1596 N N . GLN A 1 192 ? 5.163 13.887 -14.749 1.00 93.06 192 GLN A N 1
ATOM 1597 C CA . GLN A 1 192 ? 4.947 14.302 -13.358 1.00 93.06 192 GLN A CA 1
ATOM 1598 C C . GLN A 1 192 ? 6.026 15.272 -12.849 1.00 93.06 192 GLN A C 1
ATOM 1600 O O . GLN A 1 192 ? 6.105 15.505 -11.646 1.00 93.06 192 GLN A O 1
ATOM 1605 N N . TRP A 1 193 ? 6.876 15.804 -13.737 1.00 92.69 193 TRP A N 1
ATOM 1606 C CA . TRP A 1 193 ? 7.968 16.721 -13.394 1.00 92.69 193 TRP A CA 1
ATOM 1607 C C . TRP A 1 193 ? 8.897 16.167 -12.304 1.00 92.69 193 TRP A C 1
ATOM 1609 O O . TRP A 1 193 ? 9.424 16.910 -11.475 1.00 92.69 193 TRP A O 1
ATOM 1619 N N . ALA A 1 194 ? 9.100 14.843 -12.292 1.00 92.81 194 ALA A N 1
ATOM 1620 C CA . ALA A 1 194 ? 9.950 14.205 -11.300 1.00 92.81 194 ALA A CA 1
ATOM 1621 C C . ALA A 1 194 ? 11.380 14.786 -11.366 1.00 92.81 194 ALA A C 1
ATOM 1623 O O . ALA A 1 194 ? 11.916 14.975 -12.465 1.00 92.81 194 ALA A O 1
ATOM 1624 N N . PRO A 1 195 ? 12.040 15.025 -10.216 1.00 93.38 195 PRO A N 1
ATOM 1625 C CA . PRO A 1 195 ? 13.399 15.554 -10.189 1.00 93.38 195 PRO A CA 1
ATOM 1626 C C . PRO A 1 195 ? 14.380 14.724 -11.027 1.00 93.38 195 PRO A C 1
ATOM 1628 O O . PRO A 1 195 ? 14.260 13.500 -11.141 1.00 93.38 195 PRO A O 1
ATOM 1631 N N . ARG A 1 196 ? 15.427 15.368 -11.560 1.00 94.06 196 ARG A N 1
ATOM 1632 C CA . ARG A 1 196 ? 16.458 14.688 -12.371 1.00 94.06 196 ARG A CA 1
ATOM 1633 C C . ARG A 1 196 ? 17.109 13.510 -11.638 1.00 94.06 196 ARG A C 1
ATOM 1635 O O . ARG A 1 196 ? 17.410 12.496 -12.269 1.00 94.06 196 ARG A O 1
ATOM 1642 N N . SER A 1 197 ? 17.295 13.620 -10.323 1.00 93.81 197 SER A N 1
ATOM 1643 C CA . SER A 1 197 ? 17.790 12.534 -9.467 1.00 93.81 197 SER A CA 1
ATOM 1644 C C . SER A 1 197 ? 16.864 11.315 -9.493 1.00 93.81 197 SER A C 1
ATOM 1646 O O . SER A 1 197 ? 17.332 10.201 -9.718 1.00 93.81 197 SER A O 1
ATOM 1648 N N . VAL A 1 198 ? 15.548 11.521 -9.384 1.00 94.12 198 VAL A N 1
ATOM 1649 C CA . VAL A 1 198 ? 14.531 10.462 -9.483 1.00 94.12 198 VAL A CA 1
ATOM 1650 C C . VAL A 1 198 ? 14.548 9.808 -10.865 1.00 94.12 198 VAL A C 1
ATOM 1652 O O . VAL A 1 198 ? 14.521 8.587 -10.970 1.00 94.12 198 VAL A O 1
ATOM 1655 N N . ILE A 1 199 ? 14.636 10.577 -11.950 1.00 96.62 199 ILE A N 1
ATOM 1656 C CA . ILE A 1 199 ? 14.719 9.991 -13.301 1.00 96.62 199 ILE A CA 1
ATOM 1657 C C . ILE A 1 199 ? 16.013 9.174 -13.463 1.00 96.62 199 ILE A C 1
ATOM 1659 O O . ILE A 1 199 ? 16.012 8.096 -14.061 1.00 96.62 199 ILE A O 1
ATOM 1663 N N . THR A 1 200 ? 17.121 9.669 -12.912 1.00 96.44 200 THR A N 1
ATOM 1664 C CA . THR A 1 200 ? 18.431 9.006 -12.967 1.00 96.44 200 THR A CA 1
ATOM 1665 C C . THR A 1 200 ? 18.422 7.690 -12.195 1.00 96.44 200 THR A C 1
ATOM 1667 O O . THR A 1 200 ? 18.862 6.670 -12.725 1.00 96.44 200 THR A O 1
ATOM 1670 N N . ASN A 1 201 ? 17.874 7.677 -10.980 1.00 96.31 201 ASN A N 1
ATOM 1671 C CA . ASN A 1 201 ? 17.770 6.467 -10.169 1.00 96.31 201 ASN A CA 1
ATOM 1672 C C . ASN A 1 201 ? 16.834 5.431 -10.790 1.00 96.31 201 ASN A C 1
ATOM 1674 O O . ASN A 1 201 ? 17.162 4.248 -10.790 1.00 96.31 201 ASN A O 1
ATOM 1678 N N . TYR A 1 202 ? 15.737 5.862 -11.416 1.00 97.44 202 TYR A N 1
ATOM 1679 C CA . TYR A 1 202 ? 14.867 4.957 -12.160 1.00 97.44 202 TYR A CA 1
ATOM 1680 C C . TYR A 1 202 ? 15.619 4.280 -13.319 1.00 97.44 202 TYR A C 1
ATOM 1682 O O . TYR A 1 202 ? 15.540 3.066 -13.496 1.00 97.44 202 TYR A O 1
ATOM 1690 N N . LYS A 1 203 ? 16.427 5.031 -14.083 1.00 97.69 203 LYS A N 1
ATOM 1691 C CA . LYS A 1 203 ? 17.270 4.452 -15.146 1.00 97.69 203 LYS A CA 1
ATOM 1692 C C . LYS A 1 203 ? 18.321 3.481 -14.594 1.00 97.69 203 LYS A C 1
ATOM 1694 O O . LYS A 1 203 ? 18.559 2.441 -15.210 1.00 97.69 203 LYS A O 1
ATOM 1699 N N . LYS A 1 204 ? 18.930 3.791 -13.441 1.00 97.25 204 LYS A N 1
ATOM 1700 C CA . LYS A 1 204 ? 19.860 2.882 -12.745 1.00 97.25 204 LYS A CA 1
ATOM 1701 C C . LYS A 1 204 ? 19.164 1.580 -12.343 1.00 97.25 204 LYS A C 1
ATOM 1703 O O . LYS A 1 204 ? 19.698 0.516 -12.643 1.00 97.25 204 LYS A O 1
ATOM 1708 N N . LEU A 1 205 ? 17.963 1.666 -11.767 1.00 97.56 205 LEU A N 1
ATOM 1709 C CA . LEU A 1 205 ? 17.135 0.507 -11.430 1.00 97.56 205 LEU A CA 1
ATOM 1710 C C . LEU A 1 205 ? 16.864 -0.359 -12.664 1.00 97.56 205 LEU A C 1
ATOM 1712 O O . LEU A 1 205 ? 17.120 -1.556 -12.645 1.00 97.56 205 LEU A O 1
ATOM 1716 N N . VAL A 1 206 ? 16.407 0.234 -13.768 1.00 97.81 206 VAL A N 1
ATOM 1717 C CA . VAL A 1 206 ? 16.132 -0.515 -15.007 1.00 97.81 206 VAL A CA 1
ATOM 1718 C C . VAL A 1 206 ? 17.388 -1.213 -15.538 1.00 97.81 206 VAL A C 1
ATOM 1720 O O . VAL A 1 206 ? 17.314 -2.368 -15.962 1.00 97.81 206 VAL A O 1
ATOM 1723 N N . LYS A 1 207 ? 18.548 -0.539 -15.502 1.00 97.31 207 LYS A N 1
ATOM 1724 C CA . LYS A 1 207 ? 19.831 -1.133 -15.907 1.00 97.31 207 LYS A CA 1
ATOM 1725 C C . LYS A 1 207 ? 20.205 -2.312 -15.006 1.00 97.31 207 LYS A C 1
ATOM 1727 O O . LYS A 1 207 ? 20.612 -3.345 -15.526 1.00 97.31 207 LYS A O 1
ATOM 1732 N N . PHE A 1 208 ? 20.037 -2.170 -13.694 1.00 97.19 208 PHE A N 1
ATOM 1733 C CA . PHE A 1 208 ? 20.254 -3.241 -12.723 1.00 97.19 208 PHE A CA 1
ATOM 1734 C C . PHE A 1 208 ? 19.337 -4.446 -12.997 1.00 97.19 208 PHE A C 1
ATOM 1736 O O . PHE A 1 208 ? 19.816 -5.563 -13.182 1.00 97.19 208 PHE A O 1
ATOM 1743 N N . LEU A 1 209 ? 18.029 -4.213 -13.154 1.00 96.50 209 LEU A N 1
ATOM 1744 C CA . LEU A 1 209 ? 17.030 -5.260 -13.404 1.00 96.50 209 LEU A CA 1
ATOM 1745 C C . LEU A 1 209 ? 17.249 -6.031 -14.714 1.00 96.50 209 LEU A C 1
ATOM 1747 O O . LEU A 1 209 ? 16.739 -7.142 -14.868 1.00 96.50 209 LEU A O 1
ATOM 1751 N N . LYS A 1 210 ? 18.003 -5.479 -15.674 1.00 92.19 210 LYS A N 1
ATOM 1752 C CA . LYS A 1 210 ? 18.363 -6.196 -16.905 1.00 92.19 210 LYS A CA 1
ATOM 1753 C C . LYS A 1 210 ? 19.169 -7.462 -16.598 1.00 92.19 210 LYS A C 1
ATOM 1755 O O . LYS A 1 210 ? 18.910 -8.488 -17.218 1.00 92.19 210 LYS A O 1
ATOM 1760 N N . TYR A 1 211 ? 20.085 -7.379 -15.637 1.00 91.25 211 TYR A N 1
ATOM 1761 C CA . TYR A 1 211 ? 21.009 -8.455 -15.264 1.00 91.25 211 TYR A CA 1
ATOM 1762 C C . TYR A 1 211 ? 20.601 -9.174 -13.975 1.00 91.25 211 TYR A C 1
ATOM 1764 O O . TYR A 1 211 ? 21.159 -10.215 -13.652 1.00 91.25 211 TYR A O 1
ATOM 1772 N N . PHE A 1 212 ? 19.621 -8.638 -13.248 1.00 90.44 212 PHE A N 1
ATOM 1773 C CA . PHE A 1 212 ? 19.081 -9.264 -12.052 1.00 90.44 212 PHE A CA 1
ATOM 1774 C C . PHE A 1 212 ? 18.355 -10.580 -12.378 1.00 90.44 212 PHE A C 1
ATOM 1776 O O . PHE A 1 212 ? 17.450 -10.606 -13.224 1.00 90.44 212 PHE A O 1
ATOM 1783 N N . SER A 1 213 ? 18.731 -11.636 -11.657 1.00 79.00 213 SER A N 1
ATOM 1784 C CA . SER A 1 213 ? 18.078 -12.944 -11.614 1.00 79.00 213 SER A CA 1
ATOM 1785 C C . SER A 1 213 ? 17.904 -13.343 -10.151 1.00 79.00 213 SER A C 1
ATOM 1787 O O . SER A 1 213 ? 18.807 -13.117 -9.347 1.00 79.00 213 SER A O 1
ATOM 1789 N N . LEU A 1 214 ? 16.751 -13.918 -9.808 1.00 69.25 214 LEU A N 1
ATOM 1790 C CA . LEU A 1 214 ? 16.599 -14.650 -8.554 1.00 69.25 214 LEU A CA 1
ATOM 1791 C C . LEU A 1 214 ? 17.186 -16.039 -8.810 1.00 69.25 214 LEU A C 1
ATOM 1793 O O . LEU A 1 214 ? 16.635 -16.774 -9.628 1.00 69.25 214 LEU A O 1
ATOM 1797 N N . ASN A 1 215 ? 18.340 -16.324 -8.211 1.00 47.62 215 ASN A N 1
ATOM 1798 C CA . ASN A 1 215 ? 18.903 -17.674 -8.193 1.00 47.62 215 ASN A CA 1
ATOM 1799 C C . ASN A 1 215 ? 18.066 -18.579 -7.289 1.00 47.62 215 ASN A C 1
ATOM 1801 O O . ASN A 1 215 ? 17.618 -18.078 -6.232 1.00 47.62 215 ASN A O 1
#

pLDDT: mean 90.57, std 9.9, range [46.91, 98.44]

Sequence (215 aa):
MNEIRIQEKQLYDHLLPLFSEHGYALQPHTKQFRKQSRNGFRAALLSVSGDRQEQTIDLSLSIRMDVVEELVYQFLSGPPRFSMQDSTTIVASYGRLNRDPYTRFVVRGEDELQEVCQRIETYMVEKGFRFLERFDHLKKIDALINRAPDKPCPYLYNQIHRCYRGIIIAKLTCRTDYNKLVKTYLKYLQNQWAPRSVITNYKKLVKFLKYFSLN

Organism: NCBI:txid1279009

Secondary structure (DSSP, 8-state):
--HHHHHHHHHHHHHHHHHHHTT-EEETTTTEEEEEETTEEEEEEEEEEE-SS-EEEEEEEEE--HHHHHHHHTT----TTS-TTT--SEEEEHHHHTT-TT--EEESSHHHHHHHHHHHHHHIIIIIHHHHHHTSSHHHHHHHHSSSTTS--TT-S-HHHHHHHHHHHHHHTT-TTHHHHHHHHHHHHHHTT--HHHHHHHHHHHHHHHH----